Protein AF-A0A0D2YF41-F1 (afdb_monomer_lite)

Secondary structure (DSSP, 8-state):
------SHHHHHHHHHHHHHHHHHHHHHHHHHHTT-S---S-GGGSHHHHHHHHHTB----SS-SS-PBPPHHHHHHHHHHHHHHHHHHHHHHHHHHHHTTS-SSHHHHHHHHIIIIISTTS-SHHHHHHHHHHHHHHHHHHS--TTSEEE-TTS-EEEETTEEEEHHHHHHHHHHHHHHHHHHHHHHTT--TTS-GGGTSPP--GGG----TT---TT--GGG-TT-GGGTTGGGHHHHHHHH-HHHHHHHEEETTTTEE-HHHHHHHHHHHHH-

pLDDT: mean 84.02, std 11.32, range [38.03, 95.38]

Structure (mmCIF, N/CA/C/O backbone):
data_AF-A0A0D2YF41-F1
#
_entry.id   AF-A0A0D2YF41-F1
#
loop_
_atom_site.group_PDB
_atom_site.id
_atom_site.type_symbol
_atom_site.label_atom_id
_atom_site.label_alt_id
_atom_site.label_comp_id
_atom_site.label_asym_id
_atom_site.label_entity_id
_atom_site.label_seq_id
_atom_site.pdbx_PDB_ins_code
_atom_site.Cartn_x
_atom_site.Cartn_y
_atom_site.Cartn_z
_atom_site.occupancy
_atom_site.B_iso_or_equiv
_atom_site.auth_seq_id
_atom_site.auth_comp_id
_atom_site.auth_asym_id
_atom_site.auth_atom_id
_atom_site.pdbx_PDB_model_num
ATOM 1 N N . ILE A 1 1 ? 60.228 -5.961 -57.453 1.00 38.03 1 ILE A N 1
ATOM 2 C CA . ILE A 1 1 ? 60.089 -4.925 -56.410 1.00 38.03 1 ILE A CA 1
ATOM 3 C C . ILE A 1 1 ? 58.615 -4.578 -56.348 1.00 38.03 1 ILE A C 1
ATOM 5 O O . ILE A 1 1 ? 58.052 -4.227 -57.373 1.00 38.03 1 ILE A O 1
ATOM 9 N N . GLU A 1 2 ? 58.056 -4.855 -55.173 1.00 39.34 2 GLU A N 1
ATOM 10 C CA . GLU A 1 2 ? 56.775 -4.423 -54.601 1.00 39.34 2 GLU A CA 1
ATOM 11 C C . GLU A 1 2 ? 55.482 -4.691 -55.380 1.00 39.34 2 GLU A C 1
ATOM 13 O O . GLU A 1 2 ? 55.051 -3.954 -56.262 1.00 39.34 2 GLU A O 1
ATOM 18 N N . MET A 1 3 ? 54.842 -5.783 -54.951 1.00 41.91 3 MET A N 1
ATOM 19 C CA . MET A 1 3 ? 53.433 -6.059 -55.160 1.00 41.91 3 MET A CA 1
ATOM 20 C C . MET A 1 3 ? 52.578 -5.177 -54.250 1.00 41.91 3 MET A C 1
ATOM 22 O O . MET A 1 3 ? 52.826 -5.055 -53.054 1.00 41.91 3 MET A O 1
ATOM 26 N N . SER A 1 4 ? 51.535 -4.632 -54.863 1.00 50.94 4 SER A N 1
ATOM 27 C CA . SER A 1 4 ? 50.342 -4.071 -54.244 1.00 50.94 4 SER A CA 1
ATOM 28 C C . SER A 1 4 ? 49.736 -5.029 -53.207 1.00 50.94 4 SER A C 1
ATOM 30 O O . SER A 1 4 ? 49.208 -6.082 -53.562 1.00 50.94 4 SER A O 1
ATOM 32 N N . SER A 1 5 ? 49.797 -4.663 -51.926 1.00 49.94 5 SER A N 1
ATOM 33 C CA . SER A 1 5 ? 49.087 -5.352 -50.839 1.00 49.94 5 SER A CA 1
ATOM 34 C C . SER A 1 5 ? 48.697 -4.366 -49.732 1.00 49.94 5 SER A C 1
ATOM 36 O O . SER A 1 5 ? 49.199 -4.443 -48.614 1.00 49.94 5 SER A O 1
ATOM 38 N N . GLY A 1 6 ? 47.837 -3.395 -50.062 1.00 48.34 6 GLY A N 1
ATOM 39 C CA . GLY A 1 6 ? 47.388 -2.367 -49.110 1.00 48.34 6 GLY A CA 1
ATOM 40 C C . GLY A 1 6 ? 45.885 -2.062 -49.081 1.00 48.34 6 GLY A C 1
ATOM 41 O O . GLY A 1 6 ? 45.457 -1.332 -48.199 1.00 48.34 6 GLY A O 1
ATOM 42 N N . SER A 1 7 ? 45.066 -2.603 -49.994 1.00 49.88 7 SER A N 1
ATOM 43 C CA . SER A 1 7 ? 43.640 -2.214 -50.099 1.00 49.88 7 SER A CA 1
ATOM 44 C C . SER A 1 7 ? 42.627 -3.167 -49.449 1.00 49.88 7 SER A C 1
ATOM 46 O O . SER A 1 7 ? 41.470 -2.787 -49.334 1.00 49.88 7 SER A O 1
ATOM 48 N N . GLY A 1 8 ? 43.015 -4.375 -49.022 1.00 53.44 8 GLY A N 1
ATOM 49 C CA . GLY A 1 8 ? 42.063 -5.384 -48.516 1.00 53.44 8 GLY A CA 1
ATOM 50 C C . GLY A 1 8 ? 41.705 -5.274 -47.026 1.00 53.44 8 GLY A C 1
ATOM 51 O O . GLY A 1 8 ? 40.576 -5.550 -46.647 1.00 53.44 8 GLY A O 1
ATOM 52 N N . ASP A 1 9 ? 42.637 -4.825 -46.181 1.00 55.59 9 ASP A N 1
ATOM 53 C CA . ASP A 1 9 ? 42.499 -4.910 -44.712 1.00 55.59 9 ASP A CA 1
ATOM 54 C C . ASP A 1 9 ? 41.588 -3.813 -44.111 1.00 55.59 9 ASP A C 1
ATOM 56 O O . ASP A 1 9 ? 40.985 -3.986 -43.052 1.00 55.59 9 ASP A O 1
ATOM 60 N N . GLY A 1 10 ? 41.438 -2.679 -44.808 1.00 58.47 10 GLY A N 1
ATOM 61 C CA . GLY A 1 10 ? 40.511 -1.607 -44.417 1.00 58.47 10 GLY A CA 1
ATOM 62 C C . GLY A 1 10 ? 39.049 -1.925 -44.745 1.00 58.47 10 GLY A C 1
ATOM 63 O O . GLY A 1 10 ? 38.160 -1.632 -43.954 1.00 58.47 10 GLY A O 1
ATOM 64 N N . GLN A 1 11 ? 38.805 -2.596 -45.874 1.00 60.72 11 GLN A N 1
ATOM 65 C CA . GLN A 1 11 ? 37.455 -2.883 -46.364 1.00 60.72 11 GLN A CA 1
ATOM 66 C C . GLN A 1 11 ? 36.759 -3.987 -45.551 1.00 60.72 11 GLN A C 1
ATOM 68 O O . GLN A 1 11 ? 35.559 -3.894 -45.290 1.00 60.72 11 GLN A O 1
ATOM 73 N N . ASP A 1 12 ? 37.515 -4.988 -45.083 1.00 62.56 12 ASP A N 1
ATOM 74 C CA . ASP A 1 12 ? 36.997 -6.004 -44.160 1.00 62.56 12 ASP A CA 1
ATOM 75 C C . ASP A 1 12 ? 36.678 -5.401 -42.785 1.00 62.56 12 ASP A C 1
ATOM 77 O O . ASP A 1 12 ? 35.613 -5.672 -42.227 1.00 62.56 12 ASP A O 1
ATOM 81 N N . ARG A 1 13 ? 37.540 -4.524 -42.248 1.00 68.38 13 ARG A N 1
ATOM 82 C CA . ARG A 1 13 ? 37.285 -3.839 -40.967 1.00 68.38 13 ARG A CA 1
ATOM 83 C C . ARG A 1 13 ? 36.031 -2.969 -41.002 1.00 68.38 13 ARG A C 1
ATOM 85 O O . ARG A 1 13 ? 35.232 -3.053 -40.070 1.00 68.38 13 ARG A O 1
ATOM 92 N N . ASP A 1 14 ? 35.830 -2.197 -42.066 1.00 74.81 14 ASP A N 1
ATOM 93 C CA . ASP A 1 14 ? 34.636 -1.359 -42.225 1.00 74.81 14 ASP A CA 1
ATOM 94 C C . ASP A 1 14 ? 33.357 -2.210 -42.343 1.00 74.81 14 ASP A C 1
ATOM 96 O O . ASP A 1 14 ? 32.329 -1.882 -41.748 1.00 74.81 14 ASP A O 1
ATOM 100 N N . CYS A 1 15 ? 33.433 -3.367 -43.014 1.00 81.06 15 CYS A N 1
ATOM 101 C CA . CYS A 1 15 ? 32.338 -4.339 -43.087 1.00 81.06 15 CYS A CA 1
ATOM 102 C C . CYS A 1 15 ? 31.974 -4.920 -41.707 1.00 81.06 15 CYS A C 1
ATOM 104 O O . CYS A 1 15 ? 30.794 -5.000 -41.354 1.00 81.06 15 CYS A O 1
ATOM 106 N N . PHE A 1 16 ? 32.972 -5.284 -40.891 1.00 80.31 16 PHE A N 1
ATOM 107 C CA . PHE A 1 16 ? 32.745 -5.784 -39.530 1.00 80.31 16 PHE A CA 1
ATOM 108 C C . PHE A 1 16 ? 32.120 -4.731 -38.607 1.00 80.31 16 PHE A C 1
ATOM 110 O O . PHE A 1 16 ? 31.261 -5.071 -37.789 1.00 80.31 16 PHE A O 1
ATOM 117 N N . VAL A 1 17 ? 32.529 -3.465 -38.729 1.00 86.00 17 VAL A N 1
ATOM 118 C CA . VAL A 1 17 ? 31.962 -2.355 -37.947 1.00 86.00 17 VAL A CA 1
ATOM 119 C C . VAL A 1 17 ? 30.499 -2.117 -38.325 1.00 86.00 17 VAL A C 1
ATOM 121 O O . VAL A 1 17 ? 29.647 -2.033 -37.440 1.00 86.00 17 VAL A O 1
ATOM 124 N N . GLU A 1 18 ? 30.189 -2.099 -39.620 1.00 87.06 18 GLU A N 1
ATOM 125 C CA . GLU A 1 18 ? 28.825 -1.927 -40.131 1.00 87.06 18 GLU A CA 1
ATOM 126 C C . GLU A 1 18 ? 27.900 -3.086 -39.724 1.00 87.06 18 GLU A C 1
ATOM 128 O O . GLU A 1 18 ? 26.757 -2.878 -39.310 1.00 87.06 18 GLU A O 1
ATOM 133 N N . LEU A 1 19 ? 28.395 -4.326 -39.798 1.00 90.19 19 LEU A N 1
ATOM 134 C CA . LEU A 1 19 ? 27.641 -5.504 -39.370 1.00 90.19 19 LEU A CA 1
ATOM 135 C C . LEU A 1 19 ? 27.343 -5.462 -37.867 1.00 90.19 19 LEU A C 1
ATOM 137 O O . LEU A 1 19 ? 26.243 -5.821 -37.444 1.00 90.19 19 LEU A O 1
ATOM 141 N N . ARG A 1 20 ? 28.309 -5.007 -37.062 1.00 90.50 20 ARG A N 1
ATOM 142 C CA . ARG A 1 20 ? 28.140 -4.867 -35.616 1.00 90.50 20 ARG A CA 1
ATOM 143 C C . ARG A 1 20 ? 27.133 -3.779 -35.265 1.00 90.50 20 ARG A C 1
ATOM 145 O O . ARG A 1 20 ? 26.251 -4.055 -34.462 1.00 90.50 20 ARG A O 1
ATOM 152 N N . LYS A 1 21 ? 27.194 -2.616 -35.924 1.00 90.38 21 LYS A N 1
ATOM 153 C CA . LYS A 1 21 ? 26.191 -1.555 -35.746 1.00 90.38 21 LYS A CA 1
ATOM 154 C C . LYS A 1 21 ? 24.784 -2.080 -36.047 1.00 90.38 21 LYS A C 1
ATOM 156 O O . LYS A 1 21 ? 23.898 -1.977 -35.210 1.00 90.38 21 LYS A O 1
ATOM 161 N N . LYS A 1 22 ? 24.602 -2.769 -37.180 1.00 91.25 22 LYS A N 1
ATOM 162 C CA . LYS A 1 22 ? 23.311 -3.385 -37.537 1.00 91.25 22 LYS A CA 1
ATOM 163 C C . LYS A 1 22 ? 22.827 -4.408 -36.515 1.00 91.25 22 LYS A C 1
ATOM 165 O O . LYS A 1 22 ? 21.623 -4.516 -36.285 1.00 91.25 22 LYS A O 1
ATOM 170 N N . LEU A 1 23 ? 23.736 -5.195 -35.942 1.00 93.25 23 LEU A N 1
ATOM 171 C CA . LEU A 1 23 ? 23.386 -6.151 -34.897 1.00 93.25 23 LEU A CA 1
ATOM 172 C C . LEU A 1 23 ? 22.932 -5.431 -33.624 1.00 93.25 23 LEU A C 1
ATOM 174 O O . LEU A 1 23 ? 21.909 -5.816 -33.060 1.00 93.25 23 LEU A O 1
ATOM 178 N N . ASP A 1 24 ? 23.657 -4.396 -33.205 1.00 92.88 24 ASP A N 1
ATOM 179 C CA . ASP A 1 24 ? 23.342 -3.600 -32.017 1.00 92.88 24 ASP A CA 1
ATOM 180 C C . ASP A 1 24 ? 21.986 -2.885 -32.185 1.00 92.88 24 ASP A C 1
ATOM 182 O O . ASP A 1 24 ? 21.122 -3.005 -31.314 1.00 92.88 24 ASP A O 1
ATOM 186 N N . ASP A 1 25 ? 21.723 -2.292 -33.355 1.00 93.38 25 ASP A N 1
ATOM 187 C CA . ASP A 1 25 ? 20.442 -1.660 -33.707 1.00 93.38 25 ASP A CA 1
ATOM 188 C C . ASP A 1 25 ? 19.267 -2.648 -33.602 1.00 93.38 25 ASP A C 1
ATOM 190 O O . ASP A 1 25 ? 18.217 -2.362 -33.016 1.00 93.38 25 ASP A O 1
ATOM 194 N N . ARG A 1 26 ? 19.436 -3.862 -34.147 1.00 93.25 26 ARG A N 1
ATOM 195 C CA . ARG A 1 26 ? 18.408 -4.915 -34.081 1.00 93.25 26 ARG A CA 1
ATOM 196 C C . ARG A 1 26 ? 18.223 -5.443 -32.661 1.00 93.25 26 ARG A C 1
ATOM 198 O O . ARG A 1 26 ? 17.086 -5.713 -32.269 1.00 93.25 26 ARG A O 1
ATOM 205 N N . CYS A 1 27 ? 19.302 -5.562 -31.890 1.00 94.62 27 CYS A N 1
ATOM 206 C CA . CYS A 1 27 ? 19.238 -5.925 -30.478 1.00 94.62 27 CYS A CA 1
ATOM 207 C C . CYS A 1 27 ? 18.475 -4.871 -29.669 1.00 94.62 27 CYS A C 1
ATOM 209 O O . CYS A 1 27 ? 17.630 -5.238 -28.854 1.00 94.62 27 CYS A O 1
ATOM 211 N N . LEU A 1 28 ? 18.712 -3.582 -29.917 1.00 94.19 28 LEU A N 1
ATOM 212 C CA . LEU A 1 28 ? 18.013 -2.493 -29.239 1.00 94.19 28 LEU A CA 1
ATOM 213 C C . LEU A 1 28 ? 16.506 -2.533 -29.518 1.00 94.19 28 LEU A C 1
ATOM 215 O O . LEU A 1 28 ? 15.703 -2.488 -28.584 1.00 94.19 28 LEU A O 1
ATOM 219 N N . VAL A 1 29 ? 16.115 -2.695 -30.786 1.00 93.75 29 VAL A N 1
ATOM 220 C CA . VAL A 1 29 ? 14.701 -2.834 -31.175 1.00 93.75 29 VAL A CA 1
ATOM 221 C C . VAL A 1 29 ? 14.053 -4.034 -30.482 1.00 93.75 29 VAL A C 1
ATOM 223 O O . VAL A 1 29 ? 12.955 -3.908 -29.936 1.00 93.75 29 VAL A O 1
ATOM 226 N N . LEU A 1 30 ? 14.740 -5.180 -30.441 1.00 93.88 30 LEU A N 1
ATOM 227 C CA . LEU A 1 30 ? 14.259 -6.362 -29.727 1.00 93.88 30 LEU A CA 1
ATOM 228 C C . LEU A 1 30 ? 14.076 -6.072 -28.231 1.00 93.88 30 LEU A C 1
ATOM 230 O O . LEU A 1 30 ? 13.009 -6.339 -27.684 1.00 93.88 30 LEU A O 1
ATOM 234 N N . MET A 1 31 ? 15.079 -5.490 -27.574 1.00 93.31 31 MET A N 1
ATOM 235 C CA . MET A 1 31 ? 15.035 -5.191 -26.141 1.00 93.31 31 MET A CA 1
ATOM 236 C C . MET A 1 31 ? 13.911 -4.220 -25.770 1.00 93.31 31 MET A C 1
ATOM 238 O O . MET A 1 31 ? 13.308 -4.383 -24.712 1.00 93.31 31 MET A O 1
ATOM 242 N N . VAL A 1 32 ? 13.599 -3.246 -26.632 1.00 94.00 32 VAL A N 1
ATOM 243 C CA . VAL A 1 32 ? 12.474 -2.315 -26.435 1.00 94.00 32 VAL A CA 1
ATOM 244 C C . VAL A 1 32 ? 11.122 -2.976 -26.713 1.00 94.00 32 VAL A C 1
ATOM 246 O O . VAL A 1 32 ? 10.147 -2.652 -26.041 1.00 94.00 32 VAL A O 1
ATOM 249 N N . SER A 1 33 ? 11.056 -3.955 -27.620 1.00 93.50 33 SER A N 1
ATOM 250 C CA . SER A 1 33 ? 9.819 -4.708 -27.879 1.00 93.50 33 SER A CA 1
ATOM 251 C C . SER A 1 33 ? 9.389 -5.603 -26.708 1.00 93.50 33 SER A C 1
ATOM 253 O O . SER A 1 33 ? 8.202 -5.855 -26.533 1.00 93.50 33 SER A O 1
ATOM 255 N N . LEU A 1 34 ? 10.332 -6.048 -25.866 1.00 92.12 34 LEU A N 1
ATOM 256 C CA . LEU A 1 34 ? 10.051 -6.908 -24.709 1.00 92.12 34 LEU A CA 1
ATOM 257 C C . LEU A 1 34 ? 9.135 -6.260 -23.649 1.00 92.12 34 LEU A C 1
ATOM 259 O O . LEU A 1 34 ? 8.291 -6.968 -23.101 1.00 92.12 34 LEU A O 1
ATOM 263 N N . PRO A 1 35 ? 9.302 -4.974 -23.279 1.00 92.25 35 PRO A N 1
ATOM 264 C CA . PRO A 1 35 ? 8.361 -4.257 -22.420 1.00 92.25 35 PRO A CA 1
ATOM 265 C C . PRO A 1 35 ? 7.209 -3.566 -23.170 1.00 92.25 35 PRO A C 1
ATOM 267 O O . PRO A 1 35 ? 6.306 -3.049 -22.508 1.00 92.25 35 PRO A O 1
ATOM 270 N N . ASP A 1 36 ? 7.233 -3.507 -24.501 1.00 93.31 36 ASP A N 1
ATOM 271 C CA . ASP A 1 36 ? 6.251 -2.777 -25.313 1.00 93.31 36 ASP A CA 1
ATOM 272 C C . ASP A 1 36 ? 5.053 -3.648 -25.707 1.00 93.31 36 ASP A C 1
ATOM 274 O O . ASP A 1 36 ? 4.755 -3.908 -26.873 1.00 93.31 36 ASP A O 1
ATOM 278 N N . HIS A 1 37 ? 4.336 -4.117 -24.692 1.00 92.12 37 HIS A N 1
ATOM 279 C CA . HIS A 1 37 ? 3.069 -4.812 -24.865 1.00 92.12 37 HIS A CA 1
ATOM 280 C C . HIS A 1 37 ? 2.150 -4.561 -23.681 1.00 92.12 37 HIS A C 1
ATOM 282 O O . HIS A 1 37 ? 2.562 -4.156 -22.592 1.00 92.12 37 HIS A O 1
ATOM 288 N N . LYS A 1 38 ? 0.861 -4.800 -23.900 1.00 92.12 38 LYS A N 1
ATOM 289 C CA . LYS A 1 38 ? -0.156 -4.679 -22.860 1.00 92.12 38 LYS A CA 1
ATOM 290 C C . LYS A 1 38 ? -0.336 -6.018 -22.154 1.00 92.12 38 LYS A C 1
ATOM 292 O O . LYS A 1 38 ? -0.430 -7.059 -22.796 1.00 92.12 38 LYS A O 1
ATOM 297 N N . LEU A 1 39 ? -0.429 -5.972 -20.832 1.00 89.81 39 LEU A N 1
ATOM 298 C CA . LEU A 1 39 ? -0.757 -7.123 -20.001 1.00 89.81 39 LEU A CA 1
ATOM 299 C C . LEU A 1 39 ? -2.284 -7.274 -19.953 1.00 89.81 39 LEU A C 1
ATOM 301 O O . LEU A 1 39 ? -2.965 -6.540 -19.230 1.00 89.81 39 LEU A O 1
ATOM 305 N N . TYR A 1 40 ? -2.820 -8.197 -20.750 1.00 83.88 40 TYR A N 1
ATOM 306 C CA . TYR A 1 40 ? -4.222 -8.613 -20.708 1.00 83.88 40 TYR A CA 1
ATOM 307 C C . TYR A 1 40 ? -4.290 -10.071 -20.246 1.00 83.88 40 TYR A C 1
ATOM 309 O O . TYR A 1 40 ? -3.589 -10.907 -20.801 1.00 83.88 40 TYR A O 1
ATOM 317 N N . GLY A 1 41 ? -5.134 -10.383 -19.260 1.00 84.88 41 GLY A N 1
ATOM 318 C CA . GLY A 1 41 ? -5.230 -11.741 -18.713 1.00 84.88 41 GLY A CA 1
ATOM 319 C C . GLY A 1 41 ? -4.167 -12.020 -17.650 1.00 84.88 41 GLY A C 1
ATOM 320 O O . GLY A 1 41 ? -4.045 -11.240 -16.701 1.00 84.88 41 GLY A O 1
ATOM 321 N N . ASP A 1 42 ? -3.439 -13.131 -17.788 1.00 86.50 42 ASP A N 1
ATOM 322 C CA . ASP A 1 42 ? -2.370 -13.490 -16.857 1.00 86.50 42 ASP A CA 1
ATOM 323 C C . ASP A 1 42 ? -1.143 -12.596 -17.086 1.00 86.50 42 ASP A C 1
ATOM 325 O O . ASP A 1 42 ? -0.583 -12.499 -18.177 1.00 86.50 42 ASP A O 1
ATOM 329 N N . VAL A 1 43 ? -0.707 -11.913 -16.030 1.00 87.88 43 VAL A N 1
ATOM 330 C CA . VAL A 1 43 ? 0.468 -11.039 -16.083 1.00 87.88 43 VAL A CA 1
ATOM 331 C C . VAL A 1 43 ? 1.760 -11.825 -16.316 1.00 87.88 43 VAL A C 1
ATOM 333 O O . VAL A 1 43 ? 2.718 -11.249 -16.836 1.00 87.88 43 VAL A O 1
ATOM 336 N N . TYR A 1 44 ? 1.796 -13.113 -15.961 1.00 89.12 44 TYR A N 1
ATOM 337 C CA . TYR A 1 44 ? 2.973 -13.972 -16.099 1.00 89.12 44 TYR A CA 1
ATOM 338 C C . TYR A 1 44 ? 3.196 -14.486 -17.528 1.00 89.12 44 TYR A C 1
ATOM 340 O O .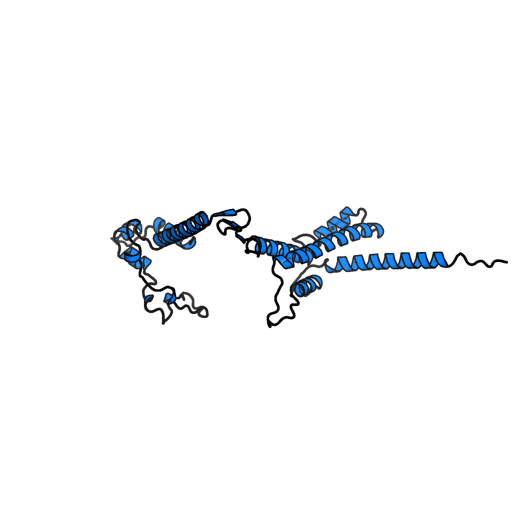 TYR A 1 44 ? 4.307 -14.916 -17.840 1.00 89.12 44 TYR A O 1
ATOM 348 N N . ASP A 1 45 ? 2.232 -14.321 -18.438 1.00 89.31 45 ASP A N 1
ATOM 349 C CA . ASP A 1 45 ? 2.449 -14.562 -19.875 1.00 89.31 45 ASP A CA 1
ATOM 350 C C . ASP A 1 45 ? 3.521 -13.621 -20.457 1.00 89.31 45 ASP A C 1
ATOM 352 O O . ASP A 1 45 ? 4.166 -13.906 -21.467 1.00 89.31 45 ASP A O 1
ATOM 356 N N . SER A 1 46 ? 3.763 -12.487 -19.794 1.00 92.38 46 SER A N 1
ATOM 357 C CA . SER A 1 46 ? 4.859 -11.592 -20.135 1.00 92.38 46 SER A CA 1
ATOM 358 C C . SER A 1 46 ? 6.205 -12.142 -19.679 1.00 92.38 46 SER A C 1
ATOM 360 O O . SER A 1 46 ? 6.455 -12.294 -18.482 1.00 92.38 46 SER A O 1
ATOM 362 N N . ILE A 1 47 ? 7.129 -12.296 -20.629 1.00 92.00 47 ILE A N 1
ATOM 363 C CA . ILE A 1 47 ? 8.519 -12.702 -20.370 1.00 92.00 47 ILE A CA 1
ATOM 364 C C . ILE A 1 47 ? 9.182 -11.779 -19.339 1.00 92.00 47 ILE A C 1
ATOM 366 O O . ILE A 1 47 ? 9.878 -12.255 -18.446 1.00 92.00 47 ILE A O 1
ATOM 370 N N . VAL A 1 48 ? 8.935 -10.466 -19.412 1.00 92.44 48 VAL A N 1
ATOM 371 C CA . VAL A 1 48 ? 9.518 -9.486 -18.480 1.00 92.44 48 VAL A CA 1
ATOM 372 C C . VAL A 1 48 ? 8.989 -9.691 -17.060 1.00 92.44 48 VAL A C 1
ATOM 374 O O . VAL A 1 48 ? 9.762 -9.662 -16.103 1.00 92.44 48 VAL A O 1
ATOM 377 N N . VAL A 1 49 ? 7.683 -9.923 -16.909 1.00 92.69 49 VAL A N 1
ATOM 378 C CA . VAL A 1 49 ? 7.061 -10.141 -15.592 1.00 92.69 49 VAL A CA 1
ATOM 379 C C . VAL A 1 49 ? 7.472 -11.496 -15.023 1.00 92.69 49 VAL A C 1
ATOM 381 O O . VAL A 1 49 ? 7.848 -11.570 -13.857 1.00 92.69 49 VAL A O 1
ATOM 384 N N . SER A 1 50 ? 7.492 -12.545 -15.845 1.00 92.12 50 SER A N 1
ATOM 385 C CA . SER A 1 50 ? 7.990 -13.868 -15.461 1.00 92.12 50 SER A CA 1
ATOM 386 C C . SER A 1 50 ? 9.459 -13.835 -15.040 1.00 92.12 50 SER A C 1
ATOM 388 O O . SER A 1 50 ? 9.819 -14.379 -13.996 1.00 92.12 50 SER A O 1
ATOM 390 N N . PHE A 1 51 ? 10.310 -13.122 -15.780 1.00 92.19 51 PHE A N 1
ATOM 391 C CA . PHE A 1 51 ? 11.705 -12.910 -15.401 1.00 92.19 51 PHE A CA 1
ATOM 392 C C . PHE A 1 51 ? 11.829 -12.191 -14.050 1.00 92.19 51 PHE A C 1
ATOM 394 O O . PHE A 1 51 ? 12.585 -12.627 -13.181 1.00 92.19 51 PHE A O 1
ATOM 401 N N . LEU A 1 52 ? 11.050 -11.124 -13.833 1.00 91.06 52 LEU A N 1
ATOM 402 C CA . LEU A 1 52 ? 10.999 -10.427 -12.545 1.00 91.06 52 LEU A CA 1
ATOM 403 C C . LEU A 1 52 ? 10.523 -11.341 -11.410 1.00 91.06 52 LEU A C 1
ATOM 405 O O . LEU A 1 52 ? 11.082 -11.281 -10.317 1.00 91.06 52 LEU A O 1
ATOM 409 N N . ALA A 1 53 ? 9.528 -12.191 -11.661 1.00 89.69 53 ALA A N 1
ATOM 410 C CA . ALA A 1 53 ? 9.005 -13.134 -10.680 1.00 89.69 53 ALA A CA 1
ATOM 411 C C . ALA A 1 53 ? 10.081 -14.136 -10.241 1.00 89.69 53 ALA A C 1
ATOM 413 O O . ALA A 1 53 ? 10.296 -14.319 -9.043 1.00 89.69 53 ALA A O 1
ATOM 414 N N . VAL A 1 54 ? 10.825 -14.701 -11.196 1.00 89.31 54 VAL A N 1
ATOM 415 C CA . VAL A 1 54 ? 11.952 -15.603 -10.912 1.00 89.31 54 VAL A CA 1
ATOM 416 C C . VAL A 1 54 ? 13.072 -14.873 -10.170 1.00 89.31 54 VAL A C 1
ATOM 418 O O . VAL A 1 54 ? 13.601 -15.399 -9.195 1.00 89.31 54 VAL A O 1
ATOM 421 N N . MET A 1 55 ? 13.393 -13.631 -10.551 1.00 88.62 55 MET A N 1
ATOM 422 C CA . MET A 1 55 ? 14.362 -12.807 -9.813 1.00 88.62 55 MET A CA 1
ATOM 423 C C . MET A 1 55 ? 13.927 -12.477 -8.377 1.00 88.62 55 MET A C 1
ATOM 425 O O . MET A 1 55 ? 14.762 -12.056 -7.572 1.00 88.62 55 MET A O 1
ATOM 429 N N . GLY A 1 56 ? 12.638 -12.619 -8.062 1.00 84.94 56 GLY A N 1
ATOM 430 C CA . GLY A 1 56 ? 12.082 -12.464 -6.719 1.00 84.94 56 GLY A CA 1
ATOM 431 C C . GLY A 1 56 ? 12.369 -13.649 -5.793 1.00 84.94 56 GLY A C 1
ATOM 432 O O . GLY A 1 56 ? 12.223 -13.512 -4.578 1.00 84.94 56 GLY A O 1
ATOM 433 N N . ILE A 1 57 ? 12.820 -14.783 -6.332 1.00 85.12 57 ILE A N 1
ATOM 434 C CA . ILE A 1 57 ? 13.156 -15.984 -5.565 1.00 85.12 57 ILE A CA 1
ATOM 435 C C . ILE A 1 57 ? 14.619 -15.894 -5.117 1.00 85.12 57 ILE A C 1
ATOM 437 O O . ILE A 1 57 ? 15.525 -15.741 -5.940 1.00 85.12 57 ILE A O 1
ATOM 441 N N . ARG A 1 58 ? 14.879 -16.000 -3.807 1.00 77.06 58 ARG A N 1
ATOM 442 C CA . ARG A 1 58 ? 16.248 -16.095 -3.286 1.00 77.06 58 ARG A CA 1
ATOM 443 C C . ARG A 1 58 ? 16.765 -17.512 -3.469 1.00 77.06 58 ARG A C 1
ATOM 445 O O . ARG A 1 58 ? 16.134 -18.481 -3.050 1.00 77.06 58 ARG A O 1
ATOM 452 N N . GLN A 1 59 ? 17.959 -17.621 -4.030 1.00 66.19 59 GLN A N 1
ATOM 453 C CA . GLN A 1 59 ? 18.666 -18.885 -4.175 1.00 66.19 59 GLN A CA 1
ATOM 454 C C . GLN A 1 59 ? 19.532 -19.139 -2.930 1.00 66.19 59 GLN A C 1
ATOM 456 O O . GLN A 1 59 ? 20.754 -19.090 -3.001 1.00 66.19 59 GLN A O 1
ATOM 461 N N . ASP A 1 60 ? 18.906 -19.354 -1.768 1.00 60.00 60 ASP A N 1
ATOM 462 C CA . ASP A 1 60 ? 19.633 -19.792 -0.568 1.00 60.00 60 ASP A CA 1
ATOM 463 C C . ASP A 1 60 ? 19.667 -21.327 -0.524 1.00 60.00 60 ASP A C 1
ATOM 465 O O . ASP A 1 60 ? 18.653 -21.988 -0.310 1.00 60.00 60 ASP A O 1
ATOM 469 N N . ALA A 1 61 ? 20.856 -21.898 -0.731 1.00 52.50 61 ALA A N 1
ATOM 470 C CA . ALA A 1 61 ? 21.104 -23.342 -0.774 1.00 52.50 61 ALA A CA 1
ATOM 471 C C . ALA A 1 61 ? 21.280 -23.993 0.617 1.00 52.50 61 ALA A C 1
ATOM 473 O O . ALA A 1 61 ? 21.803 -25.101 0.720 1.00 52.50 61 ALA A O 1
ATOM 474 N N . ALA A 1 62 ? 20.871 -23.330 1.702 1.00 53.75 62 ALA A N 1
ATOM 475 C CA . ALA A 1 62 ? 21.163 -23.777 3.062 1.00 53.75 62 ALA A CA 1
ATOM 476 C C . ALA A 1 62 ? 19.887 -24.060 3.881 1.00 53.75 62 ALA A C 1
ATOM 478 O O . ALA A 1 62 ? 19.287 -23.177 4.489 1.00 53.75 62 ALA A O 1
ATOM 479 N N . TYR A 1 63 ? 19.526 -25.346 3.921 1.00 47.56 63 TYR A N 1
ATOM 480 C CA . TYR A 1 63 ? 18.881 -26.048 5.045 1.00 47.56 63 TYR A CA 1
ATOM 481 C C . TYR A 1 63 ? 17.482 -25.640 5.529 1.00 47.56 63 TYR A C 1
ATOM 483 O O . TYR A 1 63 ? 17.081 -26.056 6.614 1.00 47.56 63 TYR A O 1
ATOM 491 N N . THR A 1 64 ? 16.672 -24.937 4.739 1.00 49.41 64 THR A N 1
ATOM 492 C CA . THR A 1 64 ? 15.227 -24.858 5.021 1.00 49.41 64 THR A CA 1
ATOM 493 C C . THR A 1 64 ? 14.435 -25.030 3.732 1.00 49.41 64 THR A C 1
ATOM 495 O O . THR A 1 64 ? 14.654 -24.307 2.770 1.00 49.41 64 THR A O 1
ATOM 498 N N . ASN A 1 65 ? 13.510 -25.994 3.699 1.00 49.75 65 ASN A N 1
ATOM 499 C CA . ASN A 1 65 ? 12.675 -26.344 2.536 1.00 49.75 65 ASN A CA 1
ATOM 500 C C . ASN A 1 65 ? 11.670 -25.242 2.120 1.00 49.75 65 ASN A C 1
ATOM 502 O O . ASN A 1 65 ? 10.711 -25.517 1.406 1.00 49.75 65 ASN A O 1
ATOM 506 N N . ALA A 1 66 ? 11.861 -24.004 2.574 1.00 53.94 66 ALA A N 1
ATOM 507 C CA . ALA A 1 66 ? 11.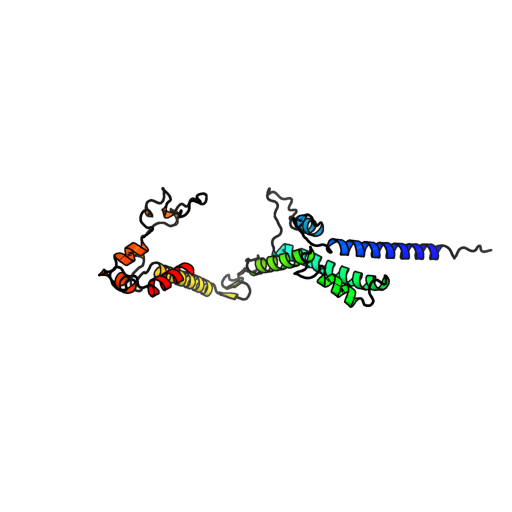056 -22.856 2.202 1.00 53.94 66 ALA A CA 1
ATOM 508 C C . ALA A 1 66 ? 11.876 -21.978 1.252 1.00 53.94 66 ALA A C 1
ATOM 510 O O . ALA A 1 66 ? 12.875 -21.382 1.657 1.00 53.94 66 ALA A O 1
ATOM 511 N N . GLN A 1 67 ? 11.453 -21.887 -0.012 1.00 57.06 67 GLN A N 1
ATOM 512 C CA . GLN A 1 67 ? 11.952 -20.864 -0.930 1.00 57.06 67 GLN A CA 1
ATOM 513 C C . GLN A 1 67 ? 11.737 -19.494 -0.276 1.00 57.06 67 GLN A C 1
ATOM 515 O O . GLN A 1 67 ? 10.599 -19.068 -0.078 1.00 57.06 67 GLN A O 1
ATOM 520 N N . LYS A 1 68 ? 12.819 -18.809 0.104 1.00 68.62 68 LYS A N 1
ATOM 521 C CA . LYS A 1 68 ? 12.715 -17.449 0.638 1.00 68.62 68 LYS A CA 1
ATOM 522 C C . LYS A 1 68 ? 12.530 -16.494 -0.536 1.00 68.62 68 LYS A C 1
ATOM 524 O O . LYS A 1 68 ? 13.367 -16.435 -1.430 1.00 68.62 68 LYS A O 1
ATOM 529 N N . LEU A 1 69 ? 11.434 -15.749 -0.554 1.00 80.44 69 LEU A N 1
ATOM 530 C CA . LEU A 1 69 ? 11.274 -14.623 -1.473 1.00 80.44 69 LEU A CA 1
ATOM 531 C C . LEU A 1 69 ? 12.101 -13.437 -0.958 1.00 80.44 69 LEU A C 1
ATOM 533 O O . LEU A 1 69 ? 12.322 -13.314 0.248 1.00 80.44 69 LEU A O 1
ATOM 537 N N . PHE A 1 70 ? 12.585 -12.579 -1.857 1.00 80.25 70 PHE A N 1
ATOM 538 C CA . PHE A 1 70 ? 13.226 -11.326 -1.452 1.00 80.25 70 PHE A CA 1
ATOM 539 C C . PHE A 1 70 ? 12.234 -10.446 -0.688 1.00 80.25 70 PHE A C 1
ATOM 541 O O . PHE A 1 70 ? 11.079 -10.293 -1.095 1.00 80.25 70 PHE A O 1
ATOM 548 N N . GLU A 1 71 ? 12.699 -9.811 0.389 1.00 80.56 71 GLU A N 1
ATOM 549 C CA . GLU A 1 71 ? 11.901 -8.794 1.068 1.00 80.56 71 GLU A CA 1
ATOM 550 C C . GLU A 1 71 ? 11.684 -7.581 0.154 1.00 80.56 71 GLU A C 1
ATOM 552 O O . GLU A 1 71 ? 12.491 -7.280 -0.733 1.00 80.56 71 GLU A O 1
ATOM 557 N N . ALA A 1 72 ? 10.617 -6.816 0.404 1.00 82.06 72 ALA A N 1
ATOM 558 C CA . ALA A 1 72 ? 10.307 -5.618 -0.378 1.00 82.06 72 ALA A CA 1
ATOM 559 C C . ALA A 1 72 ? 11.493 -4.633 -0.446 1.00 82.06 72 ALA A C 1
ATOM 561 O O . ALA A 1 72 ? 11.754 -4.033 -1.494 1.00 82.06 72 ALA A O 1
ATOM 562 N N . ALA A 1 73 ? 12.252 -4.499 0.647 1.00 78.50 73 ALA A N 1
ATOM 563 C CA . ALA A 1 73 ? 13.432 -3.642 0.715 1.00 78.50 73 ALA A CA 1
ATOM 564 C C . ALA A 1 73 ? 14.590 -4.121 -0.184 1.00 78.50 73 ALA A C 1
ATOM 566 O O . ALA A 1 73 ? 15.321 -3.285 -0.716 1.00 78.50 73 ALA A O 1
ATOM 567 N N . GLU A 1 74 ? 14.732 -5.432 -0.387 1.00 83.06 74 GLU A N 1
ATOM 568 C CA . GLU A 1 74 ? 15.794 -6.048 -1.196 1.00 83.06 74 GLU A CA 1
ATOM 569 C C . GLU A 1 74 ? 15.406 -6.152 -2.681 1.00 83.06 74 GLU A C 1
ATOM 571 O O . GLU A 1 74 ? 16.261 -6.080 -3.567 1.00 83.06 74 GLU A O 1
ATOM 576 N N . PHE A 1 75 ? 14.108 -6.290 -2.974 1.00 88.12 75 PHE A N 1
ATOM 577 C CA . PHE A 1 75 ? 13.606 -6.444 -4.341 1.00 88.12 75 PHE A CA 1
ATOM 578 C C . PHE A 1 75 ? 13.357 -5.106 -5.060 1.00 88.12 75 PHE A C 1
ATOM 580 O O . PHE A 1 75 ? 13.544 -4.994 -6.275 1.00 88.12 75 PHE A O 1
ATOM 587 N N . THR A 1 76 ? 12.994 -4.046 -4.329 1.00 90.06 76 THR A N 1
ATOM 588 C CA . THR A 1 76 ? 12.748 -2.711 -4.915 1.00 90.06 76 THR A CA 1
ATOM 589 C C . THR A 1 76 ? 13.942 -2.107 -5.679 1.00 90.06 76 THR A C 1
ATOM 591 O O . THR A 1 76 ? 13.704 -1.477 -6.720 1.00 90.06 76 THR A O 1
ATOM 594 N N . PRO A 1 77 ? 15.216 -2.306 -5.274 1.00 89.62 77 PRO A N 1
ATOM 595 C CA . PRO A 1 77 ? 16.371 -1.934 -6.091 1.00 89.62 77 PRO A CA 1
ATOM 596 C C . PRO A 1 77 ? 16.416 -2.647 -7.449 1.00 89.62 77 PRO A C 1
ATOM 598 O O . PRO A 1 77 ? 16.684 -1.997 -8.457 1.00 89.62 77 PRO A O 1
ATOM 601 N N . LYS A 1 78 ? 16.082 -3.945 -7.510 1.00 90.00 78 LYS A N 1
ATOM 602 C CA . LYS A 1 78 ? 16.064 -4.722 -8.767 1.00 90.00 78 LYS A CA 1
ATOM 603 C C . LYS A 1 78 ? 15.010 -4.184 -9.739 1.00 90.00 78 LYS A C 1
ATOM 605 O O . LYS A 1 78 ? 15.310 -3.953 -10.908 1.00 90.00 78 LYS A O 1
ATOM 610 N N . LEU A 1 79 ? 13.808 -3.882 -9.238 1.00 92.44 79 LEU A N 1
ATOM 611 C CA . LEU A 1 79 ? 12.757 -3.217 -10.024 1.00 92.44 79 LEU A CA 1
ATOM 612 C C . LEU A 1 79 ? 13.210 -1.842 -10.531 1.00 92.44 79 LEU A C 1
ATOM 614 O O . LEU A 1 79 ? 12.937 -1.465 -11.669 1.00 92.44 79 LEU A O 1
ATOM 618 N N . SER A 1 80 ? 13.919 -1.083 -9.692 1.00 93.12 80 SER A N 1
ATOM 619 C CA . SER A 1 80 ? 14.440 0.236 -10.065 1.00 93.12 80 SER A CA 1
ATOM 620 C C . SER A 1 80 ? 15.487 0.146 -11.171 1.00 93.12 80 SER A C 1
ATOM 622 O O . SER A 1 80 ? 15.440 0.953 -12.098 1.00 93.12 80 SER A O 1
ATOM 624 N N . ALA A 1 81 ? 16.378 -0.846 -11.103 1.00 92.88 81 ALA A N 1
ATOM 625 C CA . ALA A 1 81 ? 17.373 -1.108 -12.135 1.00 92.88 81 ALA A CA 1
ATOM 626 C C . ALA A 1 81 ? 16.712 -1.425 -13.484 1.00 92.88 81 ALA A C 1
ATOM 628 O O . ALA A 1 81 ? 17.056 -0.791 -14.478 1.00 92.88 81 ALA A O 1
ATOM 629 N N . LEU A 1 82 ? 15.706 -2.311 -13.516 1.00 93.00 82 LEU A N 1
ATOM 630 C CA . LEU A 1 82 ? 14.977 -2.628 -14.750 1.00 93.00 82 LEU A CA 1
ATOM 631 C C . LEU A 1 82 ? 14.301 -1.387 -15.351 1.00 93.00 82 LEU A C 1
ATOM 633 O O . LEU A 1 82 ? 14.432 -1.129 -16.542 1.00 93.00 82 LEU A O 1
ATOM 637 N N . ILE A 1 83 ? 13.610 -0.592 -14.528 1.00 93.31 83 ILE A N 1
ATOM 638 C CA . ILE A 1 83 ? 12.929 0.625 -14.997 1.00 93.31 83 ILE A CA 1
ATOM 639 C C . ILE A 1 83 ? 13.942 1.626 -15.566 1.00 93.31 83 ILE A C 1
ATOM 641 O O . ILE A 1 83 ? 13.678 2.243 -16.593 1.00 93.31 83 ILE A O 1
ATOM 645 N N . LYS A 1 84 ? 15.105 1.782 -14.921 1.00 95.00 84 LYS A N 1
ATOM 646 C CA . LYS A 1 84 ? 16.166 2.682 -15.391 1.00 95.00 84 LYS A CA 1
ATOM 647 C C . LYS A 1 84 ? 16.810 2.196 -16.686 1.00 95.00 84 LYS A C 1
ATOM 649 O O . LYS A 1 84 ? 17.001 3.006 -17.584 1.00 95.00 84 LYS A O 1
ATOM 654 N N . MET A 1 85 ? 17.070 0.897 -16.804 1.00 93.75 85 MET A N 1
ATOM 655 C CA . MET A 1 85 ? 17.542 0.286 -18.049 1.00 93.75 85 MET A CA 1
ATOM 656 C C . MET A 1 85 ? 16.530 0.497 -19.179 1.00 93.75 85 MET A C 1
ATOM 658 O O . MET A 1 85 ? 16.907 0.966 -20.243 1.00 93.75 85 MET A O 1
ATOM 662 N N . GLY A 1 86 ? 15.239 0.260 -18.924 1.00 93.12 86 GLY A N 1
ATOM 663 C CA . GLY A 1 86 ? 14.176 0.530 -19.895 1.00 93.12 86 GLY A CA 1
ATOM 664 C C . GLY A 1 86 ? 14.143 1.993 -20.344 1.00 93.12 86 GLY A C 1
ATOM 665 O O . GLY A 1 86 ? 14.057 2.261 -21.533 1.00 93.12 86 GLY A O 1
ATOM 666 N N . GLN A 1 87 ? 14.289 2.949 -19.418 1.00 93.88 87 GLN A N 1
ATOM 667 C CA . GLN A 1 87 ? 14.367 4.378 -19.758 1.00 93.88 87 GLN A CA 1
ATOM 668 C C . GLN A 1 87 ? 15.555 4.708 -20.671 1.00 93.88 87 GLN A C 1
ATOM 670 O O . GLN A 1 87 ? 15.395 5.493 -21.601 1.00 93.88 87 GLN A O 1
ATOM 675 N N . LEU A 1 88 ? 16.726 4.115 -20.418 1.00 95.38 88 LEU A N 1
ATOM 676 C CA . LEU A 1 88 ? 17.915 4.320 -21.249 1.00 95.38 88 LEU A CA 1
ATOM 677 C C . LEU A 1 88 ? 17.740 3.713 -22.647 1.00 95.38 88 LEU A C 1
ATOM 679 O O . LEU A 1 88 ? 18.001 4.395 -23.632 1.00 95.38 88 LEU A O 1
ATOM 683 N N . LEU A 1 89 ? 17.219 2.486 -22.734 1.00 94.75 89 LEU A N 1
ATOM 684 C CA . LEU A 1 89 ? 16.956 1.811 -24.011 1.00 94.75 89 LEU A CA 1
ATOM 685 C C . LEU A 1 89 ? 15.936 2.576 -24.863 1.00 94.75 89 LEU A C 1
ATOM 687 O O . LEU A 1 89 ? 16.108 2.710 -26.069 1.00 94.75 89 LEU A O 1
ATOM 691 N N . VAL A 1 90 ? 14.883 3.114 -24.244 1.00 94.69 90 VAL A N 1
ATOM 692 C CA . VAL A 1 90 ? 13.881 3.927 -24.951 1.00 94.69 90 VAL A CA 1
ATOM 693 C C . VAL A 1 90 ? 14.479 5.247 -25.442 1.00 94.69 90 VAL A C 1
ATOM 695 O O . VAL A 1 90 ? 14.185 5.661 -26.561 1.00 94.69 90 VAL A O 1
ATOM 698 N N . ALA A 1 91 ? 15.345 5.889 -24.653 1.00 94.50 91 ALA A N 1
ATOM 699 C CA . ALA A 1 91 ? 16.041 7.101 -25.084 1.00 94.50 91 ALA A CA 1
ATOM 700 C C . ALA A 1 91 ? 16.954 6.836 -26.293 1.00 94.50 91 ALA A C 1
ATOM 702 O O . ALA A 1 91 ? 16.959 7.615 -27.243 1.00 94.50 91 ALA A O 1
ATOM 703 N N . GLU A 1 92 ? 17.676 5.717 -26.293 1.00 93.50 92 GLU A N 1
ATOM 704 C CA . GLU A 1 92 ? 18.515 5.305 -27.422 1.00 93.50 92 GLU A CA 1
ATOM 705 C C . GLU A 1 92 ? 17.671 4.942 -28.655 1.00 93.50 92 GLU A C 1
ATOM 707 O O . GLU A 1 92 ? 17.951 5.397 -29.764 1.00 93.50 92 GLU A O 1
ATOM 712 N N . ARG A 1 93 ? 16.562 4.215 -28.468 1.00 94.31 93 ARG A N 1
ATOM 713 C CA . ARG A 1 93 ? 15.631 3.859 -29.551 1.00 94.31 93 ARG A CA 1
ATOM 714 C C . ARG A 1 93 ? 14.987 5.082 -30.198 1.00 94.31 93 ARG A C 1
ATOM 716 O O . ARG A 1 93 ? 14.682 5.039 -31.389 1.00 94.31 93 ARG A O 1
ATOM 723 N N . ALA A 1 94 ? 14.781 6.150 -29.431 1.00 94.38 94 ALA A N 1
ATOM 724 C CA . ALA A 1 94 ? 14.249 7.408 -29.934 1.00 94.38 94 ALA A CA 1
ATOM 725 C C . ALA A 1 94 ? 15.246 8.130 -30.853 1.00 94.38 94 ALA A C 1
ATOM 727 O O . ALA A 1 94 ? 14.834 8.715 -31.849 1.00 94.38 94 ALA A O 1
ATOM 728 N N . LEU A 1 95 ? 16.551 8.053 -30.563 1.00 93.06 95 LEU A N 1
ATOM 729 C CA . LEU A 1 95 ? 17.594 8.549 -31.469 1.00 93.06 95 LEU A CA 1
ATOM 730 C C . LEU A 1 95 ? 17.651 7.703 -32.745 1.00 93.06 95 LEU A C 1
ATOM 732 O O . LEU A 1 95 ? 17.649 8.243 -33.848 1.00 93.06 95 LEU A O 1
ATOM 736 N N . LEU A 1 96 ? 17.614 6.379 -32.589 1.00 92.69 96 LEU A N 1
ATOM 737 C CA . LEU A 1 96 ? 17.631 5.437 -33.706 1.00 92.69 96 LEU A CA 1
ATOM 738 C C . LEU A 1 96 ? 16.397 5.577 -34.616 1.00 92.69 96 LEU A C 1
ATOM 740 O O . LEU A 1 96 ? 16.511 5.414 -35.825 1.00 92.69 96 LEU A O 1
ATOM 744 N N . ALA A 1 97 ? 15.234 5.944 -34.065 1.00 91.25 97 ALA A N 1
ATOM 745 C CA . ALA A 1 97 ? 14.028 6.227 -34.850 1.00 91.25 97 ALA A CA 1
ATOM 746 C C . ALA A 1 97 ? 14.256 7.333 -35.892 1.00 91.25 97 ALA A C 1
ATOM 748 O O . ALA A 1 97 ? 13.732 7.248 -36.998 1.00 91.25 97 ALA A O 1
ATOM 749 N N . VAL A 1 98 ? 15.066 8.342 -35.559 1.00 92.44 98 VAL A N 1
ATOM 750 C CA . VAL A 1 98 ? 15.420 9.421 -36.490 1.00 92.44 98 VAL A CA 1
ATOM 751 C C . VAL A 1 98 ? 16.425 8.941 -37.533 1.00 92.44 98 VAL A C 1
ATOM 753 O O . VAL A 1 98 ? 16.298 9.286 -38.702 1.00 92.44 98 VAL A O 1
ATOM 756 N N . GLU A 1 99 ? 17.390 8.094 -37.153 1.00 90.25 99 GLU A N 1
ATOM 757 C CA . GLU A 1 99 ? 18.314 7.479 -38.123 1.00 90.25 99 GLU A CA 1
ATOM 758 C C . GLU A 1 99 ? 17.582 6.603 -39.154 1.00 90.25 99 GLU A C 1
ATOM 760 O O . GLU A 1 99 ? 18.024 6.497 -40.297 1.00 90.25 99 GLU A O 1
ATOM 765 N N . PHE A 1 100 ? 16.465 5.984 -38.762 1.00 89.81 100 PHE A N 1
ATOM 766 C CA . PHE A 1 100 ? 15.626 5.156 -39.633 1.00 89.81 100 PHE A CA 1
ATOM 767 C C . PHE A 1 100 ? 14.493 5.917 -40.331 1.00 89.81 100 PHE A C 1
ATOM 769 O O . PHE A 1 100 ? 13.696 5.278 -41.017 1.00 89.81 100 PHE A O 1
ATOM 776 N N . ASP A 1 101 ? 14.431 7.246 -40.194 1.00 88.50 101 ASP A N 1
ATOM 777 C CA . ASP A 1 101 ? 13.380 8.089 -40.789 1.00 88.50 101 ASP A CA 1
ATOM 778 C C . ASP A 1 101 ? 11.955 7.693 -40.330 1.00 88.50 101 ASP A C 1
ATOM 780 O O . ASP A 1 101 ? 10.964 7.879 -41.030 1.00 88.50 101 ASP A O 1
ATOM 784 N N . GLU A 1 102 ? 11.841 7.107 -39.132 1.00 88.75 102 GLU A N 1
ATOM 785 C CA . GLU A 1 102 ? 10.562 6.764 -38.493 1.00 88.75 102 GLU A CA 1
ATOM 786 C C . GLU A 1 102 ? 9.970 7.954 -37.720 1.00 88.75 102 GLU A C 1
ATOM 788 O O . GLU A 1 102 ? 8.776 7.965 -37.419 1.00 88.75 102 GLU A O 1
ATOM 793 N N . ALA A 1 103 ? 10.800 8.942 -37.367 1.00 88.44 103 ALA A N 1
ATOM 794 C CA . ALA A 1 103 ? 10.395 10.149 -36.657 1.00 88.44 103 ALA A CA 1
ATOM 795 C C . ALA A 1 103 ? 11.254 11.358 -37.053 1.00 88.44 103 ALA A C 1
ATOM 797 O O . ALA A 1 103 ? 12.468 11.242 -37.192 1.00 88.44 103 ALA A O 1
ATOM 798 N N . ASP A 1 104 ? 10.632 12.539 -37.120 1.00 87.31 104 ASP A N 1
ATOM 799 C CA . ASP A 1 104 ? 11.320 13.791 -37.468 1.00 87.31 104 ASP A CA 1
ATOM 800 C C . ASP A 1 104 ? 12.249 14.294 -36.349 1.00 87.31 104 ASP A C 1
ATOM 802 O O . ASP A 1 104 ? 13.284 14.913 -36.597 1.00 87.31 104 ASP A O 1
ATOM 806 N N . VAL A 1 105 ? 11.857 14.072 -35.088 1.00 91.81 105 VAL A N 1
ATOM 807 C CA . VAL A 1 105 ? 12.563 14.574 -33.902 1.00 91.81 105 VAL A CA 1
ATOM 808 C C . VAL A 1 105 ? 12.594 13.488 -32.821 1.00 91.81 105 VAL A C 1
ATOM 810 O O . VAL A 1 105 ? 11.541 12.913 -32.522 1.00 91.81 105 VAL A O 1
ATOM 813 N N . PRO A 1 106 ? 13.742 13.243 -32.149 1.00 90.25 106 PRO A N 1
ATOM 814 C CA . PRO A 1 106 ? 13.841 12.183 -31.143 1.00 90.25 106 PRO A CA 1
ATOM 815 C C . PRO A 1 106 ? 12.865 12.359 -29.975 1.00 90.25 106 PRO A C 1
ATOM 817 O O . PRO A 1 106 ? 12.395 11.383 -29.400 1.00 90.25 106 PRO A O 1
ATOM 820 N N . THR A 1 107 ? 12.533 13.601 -29.615 1.00 91.56 107 THR A N 1
ATOM 821 C CA . THR A 1 107 ? 11.598 13.888 -28.519 1.00 91.56 107 THR A CA 1
ATOM 822 C C . THR A 1 107 ? 10.200 13.351 -28.802 1.00 91.56 107 THR A C 1
ATOM 824 O O . THR A 1 107 ? 9.585 12.808 -27.894 1.00 91.56 107 THR A O 1
ATOM 827 N N . HIS A 1 108 ? 9.729 13.420 -30.051 1.00 91.25 108 HIS A N 1
ATOM 828 C CA . HIS A 1 108 ? 8.412 12.905 -30.425 1.00 91.25 108 HIS A CA 1
ATOM 829 C C . HIS A 1 108 ? 8.358 11.374 -30.311 1.00 91.25 108 HIS A C 1
ATOM 831 O O . HIS A 1 108 ? 7.441 10.828 -29.703 1.00 91.25 108 HIS A O 1
ATOM 837 N N . ALA A 1 109 ? 9.390 10.678 -30.805 1.00 90.94 109 ALA A N 1
ATOM 838 C CA . ALA A 1 109 ? 9.503 9.225 -30.658 1.00 90.94 109 ALA A CA 1
ATOM 839 C C . ALA A 1 109 ? 9.601 8.798 -29.181 1.00 90.94 109 ALA A C 1
ATOM 841 O O . ALA A 1 109 ? 9.027 7.787 -28.772 1.00 90.94 109 ALA A O 1
ATOM 842 N N . LEU A 1 110 ? 10.319 9.578 -28.365 1.00 93.69 110 LEU A N 1
ATOM 843 C CA . LEU A 1 110 ? 10.440 9.344 -26.929 1.00 93.69 110 LEU A CA 1
ATOM 844 C C . LEU A 1 110 ? 9.097 9.507 -26.207 1.00 93.69 110 LEU A C 1
ATOM 846 O O . LEU A 1 110 ? 8.740 8.634 -25.417 1.00 93.69 110 LEU A O 1
ATOM 850 N N . GLU A 1 111 ? 8.367 10.592 -26.471 1.00 93.19 111 GLU A N 1
ATOM 851 C CA . GLU A 1 111 ? 7.044 10.859 -25.891 1.00 93.19 111 GLU A CA 1
ATOM 852 C C . GLU A 1 111 ? 6.038 9.768 -26.283 1.00 93.19 111 GLU A C 1
ATOM 854 O O . GLU A 1 111 ? 5.356 9.220 -25.415 1.00 93.19 111 GLU A O 1
ATOM 859 N N . GLU A 1 112 ? 6.025 9.355 -27.554 1.00 93.19 112 GLU A N 1
ATOM 860 C CA . GLU A 1 112 ? 5.152 8.279 -28.032 1.00 93.19 112 GLU A CA 1
ATOM 861 C C . GLU A 1 112 ? 5.418 6.956 -27.292 1.00 93.19 112 GLU A C 1
ATOM 863 O O . GLU A 1 112 ? 4.496 6.334 -26.754 1.00 93.19 112 GLU A O 1
ATOM 868 N N . MET A 1 113 ? 6.682 6.526 -27.212 1.00 93.88 113 MET A N 1
ATOM 869 C CA . MET A 1 113 ? 7.053 5.309 -26.480 1.00 93.88 113 MET A CA 1
ATOM 870 C C . MET A 1 113 ? 6.768 5.441 -24.980 1.00 93.88 113 MET A C 1
ATOM 872 O O . MET A 1 113 ? 6.329 4.481 -24.331 1.00 93.88 113 MET A O 1
ATOM 876 N N . GLN A 1 114 ? 6.990 6.633 -24.418 1.00 93.19 114 GLN A N 1
ATOM 877 C CA . GLN A 1 114 ? 6.729 6.902 -23.015 1.00 93.19 114 GLN A CA 1
ATOM 878 C C . GLN A 1 114 ? 5.253 6.674 -22.686 1.00 93.19 114 GLN A C 1
ATOM 880 O O . GLN A 1 114 ? 4.940 5.889 -21.781 1.00 93.19 114 GLN A O 1
ATOM 885 N N . ASP A 1 115 ? 4.360 7.312 -23.436 1.00 91.75 115 ASP A N 1
ATOM 886 C CA . ASP A 1 115 ? 2.916 7.219 -23.239 1.00 91.75 115 ASP A CA 1
ATOM 887 C C . ASP A 1 115 ? 2.394 5.812 -23.531 1.00 91.75 115 ASP A C 1
ATOM 889 O O . ASP A 1 115 ? 1.540 5.291 -22.799 1.00 91.75 115 ASP A O 1
ATOM 893 N N . ARG A 1 116 ? 2.966 5.145 -24.540 1.00 91.81 116 ARG A N 1
ATOM 894 C CA . ARG A 1 116 ? 2.557 3.800 -24.945 1.00 91.81 116 ARG A CA 1
ATOM 895 C C . ARG A 1 116 ? 2.823 2.749 -23.874 1.00 91.81 116 ARG A C 1
ATOM 897 O O . ARG A 1 116 ? 1.921 1.945 -23.613 1.00 91.81 116 ARG A O 1
ATOM 904 N N . PHE A 1 117 ? 4.002 2.724 -23.245 1.00 92.88 117 PHE A N 1
ATOM 905 C CA . PHE A 1 117 ? 4.356 1.636 -22.319 1.00 92.88 117 PHE A CA 1
ATOM 906 C C . PHE A 1 117 ? 5.238 2.011 -21.119 1.00 92.88 117 PHE A C 1
ATOM 908 O O . PHE A 1 117 ? 5.473 1.144 -20.281 1.00 92.88 117 PHE A O 1
ATOM 915 N N . MET A 1 118 ? 5.691 3.254 -20.941 1.00 92.38 118 MET A N 1
ATOM 916 C CA . MET A 1 118 ? 6.541 3.621 -19.787 1.00 92.38 118 MET A CA 1
ATOM 917 C C . MET A 1 118 ? 5.786 4.311 -18.645 1.00 92.38 118 MET A C 1
ATOM 919 O O . MET A 1 118 ? 6.318 4.438 -17.538 1.00 92.38 118 MET A O 1
ATOM 923 N N . THR A 1 119 ? 4.549 4.756 -18.871 1.00 91.12 119 THR A N 1
ATOM 924 C CA . THR A 1 119 ? 3.718 5.399 -17.840 1.00 91.12 119 THR A CA 1
ATOM 925 C C . THR A 1 119 ? 3.061 4.386 -16.900 1.00 91.12 119 THR A C 1
ATOM 927 O O . THR A 1 119 ? 2.881 3.211 -17.229 1.00 91.12 119 THR A O 1
ATOM 930 N N . LYS A 1 120 ? 2.641 4.839 -15.708 1.00 84.94 120 LYS A N 1
ATOM 931 C CA . LYS A 1 120 ? 1.921 3.994 -14.734 1.00 84.94 120 LYS A CA 1
ATOM 932 C C . LYS A 1 120 ? 0.574 3.486 -15.255 1.00 84.94 120 LYS A C 1
ATOM 934 O O . LYS A 1 120 ? 0.140 2.420 -14.815 1.00 84.94 120 LYS A O 1
ATOM 939 N N . ASP A 1 121 ? -0.044 4.177 -16.203 1.00 86.12 121 ASP A N 1
ATOM 940 C CA . ASP A 1 121 ? -1.386 3.847 -16.695 1.00 86.12 121 ASP A CA 1
ATOM 941 C C . ASP A 1 121 ? -1.370 2.981 -17.960 1.00 86.12 121 ASP A C 1
ATOM 943 O O . ASP A 1 121 ? -2.384 2.393 -18.330 1.00 86.12 121 ASP A O 1
ATOM 947 N N . SER A 1 122 ? -0.192 2.783 -18.556 1.00 85.94 122 SER A N 1
ATOM 948 C CA . SER A 1 122 ? -0.010 2.045 -19.807 1.00 85.94 122 SER A CA 1
ATOM 949 C C . SER A 1 122 ? -0.313 0.539 -19.749 1.00 85.94 122 SER A C 1
ATOM 951 O O . SER A 1 122 ? -0.351 -0.091 -20.801 1.00 85.94 122 SER A O 1
ATOM 953 N N . ARG A 1 123 ? -0.542 -0.065 -18.571 1.00 89.06 123 ARG A N 1
ATOM 954 C CA . ARG A 1 123 ? -0.755 -1.524 -18.384 1.00 89.06 123 ARG A CA 1
ATOM 955 C C . ARG A 1 123 ? 0.334 -2.412 -19.018 1.00 89.06 123 ARG A C 1
ATOM 957 O O . ARG A 1 123 ? 0.064 -3.549 -19.387 1.00 89.06 123 ARG A O 1
ATOM 964 N N . SER A 1 124 ? 1.552 -1.902 -19.141 1.00 93.88 124 SER A N 1
ATOM 965 C CA . SER A 1 124 ? 2.724 -2.640 -19.617 1.00 93.88 124 SER A CA 1
ATOM 966 C C . SER A 1 124 ? 3.475 -3.354 -18.478 1.00 93.88 124 SER A C 1
ATOM 968 O O . SER A 1 124 ? 3.227 -3.074 -17.297 1.00 93.88 124 SER A O 1
ATOM 970 N N . PRO A 1 125 ? 4.470 -4.205 -18.786 1.00 93.94 125 PRO A N 1
ATOM 971 C CA . PRO A 1 125 ? 5.433 -4.701 -17.800 1.00 93.94 125 PRO A CA 1
ATOM 972 C C . PRO A 1 125 ? 6.137 -3.600 -16.993 1.00 93.94 125 PRO A C 1
ATOM 974 O O . PRO A 1 125 ? 6.398 -3.771 -15.798 1.00 93.94 125 PRO A O 1
ATOM 977 N N . ILE A 1 126 ? 6.418 -2.444 -17.603 1.00 94.44 126 ILE A N 1
ATOM 978 C CA . ILE A 1 126 ? 7.032 -1.304 -16.907 1.00 94.44 126 ILE A CA 1
ATOM 979 C C . ILE A 1 126 ? 6.024 -0.641 -15.963 1.00 94.44 126 ILE A C 1
ATOM 981 O O . ILE A 1 126 ? 6.370 -0.354 -14.816 1.00 94.44 126 ILE A O 1
ATOM 985 N N . SER A 1 127 ? 4.766 -0.472 -16.384 1.00 93.19 127 SER A N 1
ATOM 986 C CA . SER A 1 127 ? 3.667 -0.027 -15.511 1.00 93.19 127 SER A CA 1
ATOM 987 C C . SER A 1 127 ? 3.508 -0.953 -14.303 1.00 93.19 127 SER A C 1
ATOM 989 O O . SER A 1 127 ? 3.433 -0.480 -13.164 1.00 93.19 127 SER A O 1
ATOM 991 N N . TRP A 1 128 ? 3.513 -2.269 -14.534 1.00 93.75 128 TRP A N 1
ATOM 992 C CA . TRP A 1 128 ? 3.459 -3.280 -13.480 1.00 93.75 128 TRP A CA 1
ATOM 993 C C . TRP A 1 128 ? 4.639 -3.141 -12.510 1.00 93.75 128 TRP A C 1
ATOM 995 O O . TRP A 1 128 ? 4.438 -3.028 -11.301 1.00 93.75 128 TRP A O 1
ATOM 1005 N N . SER A 1 129 ? 5.859 -3.013 -13.037 1.00 93.69 129 SER A N 1
ATOM 1006 C CA . SER A 1 129 ? 7.079 -2.824 -12.241 1.00 93.69 129 SER A CA 1
ATOM 1007 C C . SER A 1 129 ? 7.053 -1.527 -11.423 1.00 93.69 129 SER A C 1
ATOM 1009 O O . SER A 1 129 ? 7.468 -1.509 -10.264 1.00 93.69 129 SER A O 1
ATOM 1011 N N . LEU A 1 130 ? 6.537 -0.431 -11.992 1.00 93.62 130 LEU A N 1
ATOM 1012 C CA . LEU A 1 130 ? 6.373 0.858 -11.312 1.00 93.62 130 LEU A CA 1
ATOM 1013 C C . LEU A 1 130 ? 5.383 0.765 -10.147 1.00 93.62 130 LEU A C 1
ATOM 1015 O O . LEU A 1 130 ? 5.649 1.327 -9.079 1.00 93.62 130 LEU A O 1
ATOM 1019 N N . LYS A 1 131 ? 4.258 0.067 -10.346 1.00 92.44 131 LYS A N 1
ATOM 1020 C CA . LYS A 1 131 ? 3.245 -0.175 -9.308 1.00 92.44 131 LYS A CA 1
ATOM 1021 C C . LYS A 1 131 ? 3.799 -1.063 -8.201 1.00 92.44 131 LYS A C 1
ATOM 1023 O O . LYS A 1 131 ? 3.706 -0.691 -7.034 1.00 92.44 131 LYS A O 1
ATOM 1028 N N . LEU A 1 132 ? 4.460 -2.162 -8.561 1.00 91.31 132 LEU A N 1
ATOM 1029 C CA . LEU A 1 132 ? 5.078 -3.065 -7.595 1.00 91.31 132 LEU A CA 1
ATOM 1030 C C . LEU A 1 132 ? 6.182 -2.368 -6.790 1.00 91.31 132 LEU A C 1
ATOM 1032 O O . LEU A 1 132 ? 6.265 -2.538 -5.577 1.00 91.31 132 LEU A O 1
ATOM 1036 N N . ARG A 1 133 ? 6.987 -1.509 -7.428 1.00 92.12 133 ARG A N 1
ATOM 1037 C CA . ARG A 1 133 ? 7.994 -0.696 -6.730 1.00 92.12 133 ARG A CA 1
ATOM 1038 C C . ARG A 1 133 ? 7.355 0.292 -5.754 1.00 92.12 133 ARG A C 1
ATOM 1040 O O . ARG A 1 133 ? 7.885 0.485 -4.664 1.00 92.12 133 ARG A O 1
ATOM 1047 N N . ALA A 1 134 ? 6.251 0.935 -6.138 1.00 90.19 134 ALA A N 1
ATOM 1048 C CA . ALA A 1 134 ? 5.527 1.849 -5.255 1.00 90.19 134 ALA A CA 1
ATOM 1049 C C . ALA A 1 134 ? 4.952 1.106 -4.041 1.00 90.19 134 ALA A C 1
ATOM 1051 O O . ALA A 1 134 ? 5.149 1.551 -2.915 1.00 90.19 134 ALA A O 1
ATOM 1052 N N . TYR A 1 135 ? 4.346 -0.061 -4.266 1.00 88.88 135 TYR A N 1
ATOM 1053 C CA . TYR A 1 135 ? 3.868 -0.934 -3.197 1.00 88.88 135 TYR A CA 1
ATOM 1054 C C . TYR A 1 135 ? 5.005 -1.372 -2.265 1.00 88.88 135 TYR A C 1
ATOM 1056 O O . TYR A 1 135 ? 4.922 -1.190 -1.053 1.00 88.88 135 TYR A O 1
ATOM 1064 N N . GLY A 1 136 ? 6.119 -1.858 -2.823 1.00 86.88 136 GLY A N 1
ATOM 1065 C CA . GLY A 1 136 ? 7.289 -2.257 -2.042 1.00 86.88 136 GLY A CA 1
ATOM 1066 C C . GLY A 1 136 ? 7.898 -1.103 -1.240 1.00 86.88 136 GLY A C 1
ATOM 1067 O O . GLY A 1 136 ? 8.382 -1.318 -0.131 1.00 86.88 136 GLY A O 1
ATOM 1068 N N . LYS A 1 137 ? 7.825 0.134 -1.752 1.00 83.50 137 LYS A N 1
ATOM 1069 C CA . LYS A 1 137 ? 8.203 1.333 -0.997 1.00 83.50 137 LYS A CA 1
ATOM 1070 C C . LYS A 1 137 ? 7.272 1.568 0.193 1.00 83.50 137 LYS A C 1
ATOM 1072 O O . LYS A 1 137 ? 7.777 1.803 1.283 1.00 83.50 137 LYS A O 1
ATOM 1077 N N . THR A 1 138 ? 5.955 1.464 0.015 1.00 86.06 138 THR A N 1
ATOM 1078 C CA . THR A 1 138 ? 4.993 1.579 1.124 1.00 86.06 138 THR A CA 1
ATOM 1079 C C . THR A 1 138 ? 5.236 0.514 2.191 1.00 86.06 138 THR A C 1
ATOM 1081 O O . THR A 1 138 ? 5.275 0.839 3.373 1.00 86.06 138 THR A O 1
ATOM 1084 N N . VAL A 1 139 ? 5.474 -0.738 1.783 1.00 83.44 139 VAL A N 1
ATOM 1085 C CA . VAL A 1 139 ? 5.835 -1.822 2.710 1.00 83.44 139 VAL A CA 1
ATOM 1086 C C . VAL A 1 139 ? 7.126 -1.478 3.449 1.00 83.44 139 VAL A C 1
ATOM 1088 O O . VAL A 1 139 ? 7.149 -1.504 4.668 1.00 83.44 139 VAL A O 1
ATOM 1091 N N . LYS A 1 140 ? 8.184 -1.061 2.747 1.00 75.44 140 LYS A N 1
ATOM 1092 C CA . LYS A 1 140 ? 9.444 -0.653 3.385 1.00 75.44 140 LYS A CA 1
ATOM 1093 C C . LYS A 1 140 ? 9.267 0.503 4.377 1.00 75.44 140 LYS A C 1
ATOM 1095 O O . LYS A 1 140 ? 9.906 0.504 5.423 1.00 75.44 140 LYS A O 1
ATOM 1100 N N . ASP A 1 141 ? 8.441 1.491 4.045 1.00 74.81 141 ASP A N 1
ATOM 1101 C CA . ASP A 1 141 ? 8.237 2.669 4.888 1.00 74.81 141 ASP A CA 1
ATOM 1102 C C . ASP A 1 141 ? 7.440 2.313 6.169 1.00 74.81 141 ASP A C 1
ATOM 1104 O O . ASP A 1 141 ? 7.696 2.905 7.228 1.00 74.81 141 ASP A O 1
ATOM 1108 N N . ASN A 1 142 ? 6.560 1.302 6.094 1.00 74.31 142 ASN A N 1
ATOM 1109 C CA . ASN A 1 142 ? 5.686 0.840 7.182 1.00 74.31 142 ASN A CA 1
ATOM 1110 C C . ASN A 1 142 ? 6.197 -0.398 7.946 1.00 74.31 142 ASN A C 1
ATOM 1112 O O . ASN A 1 142 ? 5.713 -0.675 9.040 1.00 74.31 142 ASN A O 1
ATOM 1116 N N . THR A 1 143 ? 7.159 -1.146 7.407 1.00 68.75 143 THR A N 1
ATOM 1117 C CA . THR A 1 143 ? 7.743 -2.328 8.053 1.00 68.75 143 THR A CA 1
ATOM 1118 C C . THR A 1 143 ? 9.073 -1.969 8.711 1.00 68.75 143 THR A C 1
ATOM 1120 O O . THR A 1 143 ? 9.989 -1.448 8.070 1.00 68.75 143 THR A O 1
ATOM 1123 N N . THR A 1 144 ? 9.200 -2.278 10.002 1.00 58.84 144 THR A N 1
ATOM 1124 C CA . THR A 1 144 ? 10.445 -2.134 10.764 1.00 58.84 144 THR A CA 1
ATOM 1125 C C . THR A 1 144 ? 11.542 -2.987 10.126 1.00 58.84 144 THR A C 1
ATOM 1127 O O . THR A 1 144 ? 11.529 -4.208 10.232 1.00 58.84 144 THR A O 1
ATOM 1130 N N . SER A 1 145 ? 12.488 -2.352 9.434 1.00 58.78 145 SER A N 1
ATOM 1131 C CA . SER A 1 145 ? 13.653 -3.028 8.844 1.00 58.78 145 SER A CA 1
ATOM 1132 C C . SER A 1 145 ? 14.834 -3.019 9.814 1.00 58.78 145 SER A C 1
ATOM 1134 O O . SER A 1 145 ? 15.000 -2.070 10.587 1.00 58.78 145 SER A O 1
ATOM 1136 N N . LEU A 1 146 ? 15.661 -4.067 9.756 1.00 50.78 146 LEU A N 1
ATOM 1137 C CA . LEU A 1 146 ? 16.883 -4.209 10.552 1.00 50.78 146 LEU A CA 1
ATOM 1138 C C . LEU A 1 146 ? 17.761 -2.947 10.415 1.00 50.78 146 LEU A C 1
ATOM 1140 O O . LEU A 1 146 ? 18.023 -2.493 9.303 1.00 50.78 146 LEU A O 1
ATOM 1144 N N . GLY A 1 147 ? 18.174 -2.361 11.543 1.00 60.09 147 GLY A N 1
ATOM 1145 C CA . GLY A 1 147 ? 18.956 -1.115 11.593 1.00 60.09 147 GLY A CA 1
ATOM 1146 C C . GLY A 1 147 ? 18.150 0.163 11.861 1.00 60.09 147 GLY A C 1
ATOM 1147 O O . GLY A 1 147 ? 18.745 1.214 12.076 1.00 60.09 147 GLY A O 1
ATOM 1148 N N . HIS A 1 148 ? 16.814 0.101 11.908 1.00 64.38 148 HIS A N 1
ATOM 1149 C CA . HIS A 1 148 ? 16.007 1.251 12.340 1.00 64.38 148 HIS A CA 1
ATOM 1150 C C . HIS A 1 148 ? 15.986 1.459 13.847 1.00 64.38 148 HIS A C 1
ATOM 1152 O O . HIS A 1 148 ? 15.653 2.559 14.268 1.00 64.38 148 HIS A O 1
ATOM 1158 N N . ILE A 1 149 ? 16.291 0.420 14.623 1.00 73.88 149 ILE A N 1
ATOM 1159 C CA . ILE A 1 149 ? 16.336 0.460 16.080 1.00 73.88 149 ILE A CA 1
ATOM 1160 C C . ILE A 1 149 ? 17.800 0.343 16.486 1.00 73.88 149 ILE A C 1
ATOM 1162 O O . ILE A 1 149 ? 18.424 -0.689 16.243 1.00 73.88 149 ILE A O 1
ATOM 1166 N N . MET A 1 150 ? 18.338 1.404 17.078 1.00 78.62 150 MET A N 1
ATOM 1167 C CA . MET A 1 150 ? 19.689 1.418 17.633 1.00 78.62 150 MET A CA 1
ATOM 1168 C C . MET A 1 150 ? 19.631 1.769 19.112 1.00 78.62 150 MET A C 1
ATOM 1170 O O . MET A 1 150 ? 18.863 2.643 19.513 1.00 78.62 150 MET A O 1
ATOM 1174 N N . TRP A 1 151 ? 20.462 1.095 19.894 1.00 84.00 151 TRP A N 1
ATOM 1175 C CA . TRP A 1 151 ? 20.710 1.411 21.293 1.00 84.00 151 TRP A CA 1
ATOM 1176 C C . TRP A 1 151 ? 21.997 2.227 21.387 1.00 84.00 151 TRP A C 1
ATOM 1178 O O . TRP A 1 151 ? 22.936 1.975 20.629 1.00 84.00 151 TRP A O 1
ATOM 1188 N N . SER A 1 152 ? 22.034 3.214 22.277 1.00 86.06 152 SER A N 1
ATOM 1189 C CA . SER A 1 152 ? 23.290 3.841 22.687 1.00 86.06 152 SER A CA 1
ATOM 1190 C C . SER A 1 152 ? 24.183 2.832 23.414 1.00 86.06 152 SER A C 1
ATOM 1192 O O . SER A 1 152 ? 23.693 1.847 23.963 1.00 86.06 152 SER A O 1
ATOM 1194 N N . ASP A 1 153 ? 25.494 3.079 23.445 1.00 84.50 153 ASP A N 1
ATOM 1195 C CA . ASP A 1 153 ? 26.467 2.169 24.074 1.00 84.50 153 ASP A CA 1
ATOM 1196 C C . ASP A 1 153 ? 26.212 1.961 25.581 1.00 84.50 153 ASP A C 1
ATOM 1198 O O . ASP A 1 153 ? 26.588 0.937 26.150 1.00 84.50 153 ASP A O 1
ATOM 1202 N N . ASP A 1 154 ? 25.552 2.926 26.228 1.00 87.25 154 ASP A N 1
ATOM 1203 C CA . ASP A 1 154 ? 25.122 2.872 27.628 1.00 87.25 154 ASP A CA 1
ATOM 1204 C C . ASP A 1 154 ? 23.727 2.242 27.828 1.00 87.25 154 ASP A C 1
ATOM 1206 O O . ASP A 1 154 ? 23.286 2.100 28.964 1.00 87.25 154 ASP A O 1
ATOM 1210 N N . ASN A 1 155 ? 23.047 1.829 26.750 1.00 82.38 155 ASN A N 1
ATOM 1211 C CA . ASN A 1 155 ? 21.675 1.302 26.720 1.00 82.38 155 ASN A CA 1
ATOM 1212 C C . ASN A 1 155 ? 20.589 2.243 27.281 1.00 82.38 155 ASN A C 1
ATOM 1214 O O . ASN A 1 155 ? 19.469 1.798 27.537 1.00 82.38 155 ASN A O 1
ATOM 1218 N N . GLU A 1 156 ? 20.873 3.535 27.444 1.00 88.81 156 GLU A N 1
ATOM 1219 C CA . GLU A 1 156 ? 19.911 4.496 27.996 1.00 88.81 156 GLU A CA 1
ATOM 1220 C C . GLU A 1 156 ? 19.062 5.192 26.927 1.00 88.81 156 GLU A C 1
ATOM 1222 O O . GLU A 1 156 ? 18.026 5.768 27.259 1.00 88.81 156 GLU A O 1
ATOM 1227 N N . VAL A 1 157 ? 19.450 5.138 25.648 1.00 87.19 157 VAL A N 1
ATOM 1228 C CA . VAL A 1 157 ? 18.745 5.812 24.551 1.00 87.19 157 VAL A CA 1
ATOM 1229 C C . VAL A 1 157 ? 18.432 4.844 23.411 1.00 87.19 157 VAL A C 1
ATOM 1231 O O . VAL A 1 157 ? 19.320 4.288 22.766 1.00 87.19 157 VAL A O 1
ATOM 1234 N N . LEU A 1 158 ? 17.141 4.706 23.113 1.00 86.06 158 LEU A N 1
ATOM 1235 C CA . LEU A 1 158 ? 16.599 4.019 21.950 1.00 86.06 158 LEU A CA 1
ATOM 1236 C C . LEU A 1 158 ? 16.395 5.017 20.808 1.00 86.06 158 LEU A C 1
ATOM 1238 O O . LEU A 1 158 ? 15.603 5.953 20.913 1.00 86.06 158 LEU A O 1
ATOM 1242 N N . SER A 1 159 ? 17.054 4.792 19.679 1.00 84.69 159 SER A N 1
ATOM 1243 C CA . SER A 1 159 ? 16.842 5.569 18.458 1.00 84.69 159 SER A CA 1
ATOM 1244 C C . SER A 1 159 ? 16.004 4.772 17.467 1.00 84.69 159 SER A C 1
ATOM 1246 O O . SER A 1 159 ? 16.417 3.691 17.049 1.00 84.69 159 SER A O 1
ATOM 1248 N N . TYR A 1 160 ? 14.849 5.317 17.074 1.00 80.31 160 TYR A N 1
ATOM 1249 C CA . TYR A 1 160 ? 13.992 4.782 16.018 1.00 80.31 160 TYR A CA 1
ATOM 1250 C C . TYR A 1 160 ? 13.737 5.821 14.921 1.00 80.31 160 TYR A C 1
ATOM 1252 O O . TYR A 1 160 ? 13.045 6.816 15.138 1.00 80.31 160 TYR A O 1
ATOM 1260 N N . LYS A 1 161 ? 14.263 5.595 13.709 1.00 75.25 161 LYS A N 1
ATOM 1261 C CA . LYS A 1 161 ? 14.214 6.569 12.594 1.00 75.25 161 LYS A CA 1
ATOM 1262 C C . LYS A 1 161 ? 14.757 7.949 13.023 1.00 75.25 161 LYS A C 1
ATOM 1264 O O . LYS A 1 161 ? 15.961 8.106 13.165 1.00 75.25 161 LYS A O 1
ATOM 1269 N N . LYS A 1 162 ? 13.881 8.950 13.186 1.00 76.12 162 LYS A N 1
ATOM 1270 C CA . LYS A 1 162 ? 14.213 10.318 13.643 1.00 76.12 162 LYS A CA 1
ATOM 1271 C C . LYS A 1 162 ? 13.846 10.564 15.112 1.00 76.12 162 LYS A C 1
ATOM 1273 O O . LYS A 1 162 ? 13.989 11.681 15.593 1.00 76.12 162 LYS A O 1
ATOM 1278 N N . MET A 1 163 ? 13.291 9.560 15.782 1.00 78.88 163 MET A N 1
ATOM 1279 C CA . MET A 1 163 ? 12.861 9.640 17.170 1.00 78.88 163 MET A CA 1
ATOM 1280 C C . MET A 1 163 ? 13.958 9.081 18.065 1.00 78.88 163 MET A C 1
ATOM 1282 O O . MET A 1 163 ? 14.556 8.050 17.753 1.00 78.88 163 MET A O 1
ATOM 1286 N N . HIS A 1 164 ? 14.185 9.751 19.185 1.00 83.56 164 HIS A N 1
ATOM 1287 C CA . HIS A 1 164 ? 15.091 9.305 20.230 1.00 83.56 164 HIS A CA 1
ATOM 1288 C C . HIS A 1 164 ? 14.303 9.254 21.533 1.00 83.56 164 HIS A C 1
ATOM 1290 O O . HIS A 1 164 ? 13.667 10.238 21.910 1.00 83.56 164 HIS A O 1
ATOM 1296 N N . PHE A 1 165 ? 14.336 8.110 22.200 1.00 84.56 165 PHE A N 1
ATOM 1297 C CA . PHE A 1 165 ? 13.696 7.890 23.486 1.00 84.56 165 PHE A CA 1
ATOM 1298 C C . PHE A 1 165 ? 14.775 7.563 24.503 1.00 84.56 165 PHE A C 1
ATOM 1300 O O . PHE A 1 165 ? 15.562 6.652 24.271 1.00 84.56 165 PHE A O 1
ATOM 1307 N N . SER A 1 166 ? 14.808 8.259 25.638 1.00 90.69 166 SER A N 1
ATOM 1308 C CA . SER A 1 166 ? 15.505 7.707 26.800 1.00 90.69 166 SER A CA 1
ATOM 1309 C C . SER A 1 166 ? 14.750 6.476 27.307 1.00 90.69 166 SER A C 1
ATOM 1311 O O . SER A 1 166 ? 13.551 6.337 27.059 1.00 90.69 166 SER A O 1
ATOM 1313 N N . MET A 1 167 ? 15.396 5.599 28.070 1.00 88.25 167 MET A N 1
ATOM 1314 C CA . MET A 1 167 ? 14.718 4.467 28.705 1.00 88.25 167 MET A CA 1
ATOM 1315 C C . MET A 1 167 ? 13.599 4.911 29.650 1.00 88.25 167 MET A C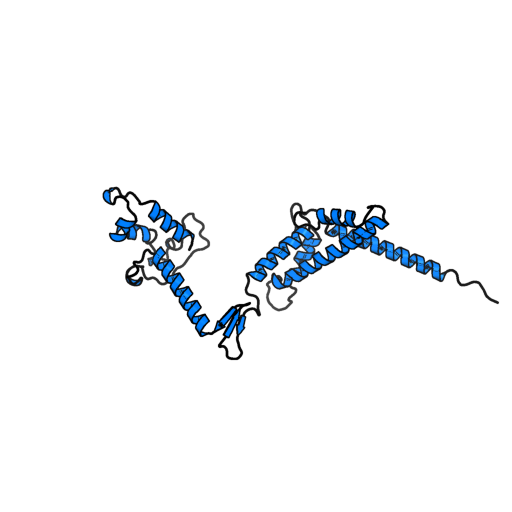 1
ATOM 1317 O O . MET A 1 167 ? 12.580 4.228 29.750 1.00 88.25 167 MET A O 1
ATOM 1321 N N . THR A 1 168 ? 13.746 6.069 30.298 1.00 89.62 168 THR A N 1
ATOM 1322 C CA . THR A 1 168 ? 12.665 6.709 31.060 1.00 89.62 168 THR A CA 1
ATOM 1323 C C . THR A 1 168 ? 11.515 7.125 30.148 1.00 89.62 168 THR A C 1
ATOM 1325 O O . THR A 1 168 ? 10.400 6.660 30.345 1.00 89.62 168 THR A O 1
ATOM 1328 N N . GLY A 1 169 ? 11.791 7.877 29.079 1.00 88.62 169 GLY A N 1
ATOM 1329 C CA . GLY A 1 169 ? 10.771 8.326 28.132 1.00 88.62 169 GLY A CA 1
ATOM 1330 C C . GLY A 1 169 ? 10.078 7.176 27.400 1.00 88.62 169 GLY A C 1
ATOM 1331 O O . GLY A 1 169 ? 8.891 7.263 27.111 1.00 88.62 169 GLY A O 1
ATOM 1332 N N . LEU A 1 170 ? 10.781 6.071 27.142 1.00 87.69 170 LEU A N 1
ATOM 1333 C CA . LEU A 1 170 ? 10.192 4.858 26.581 1.00 87.69 170 LEU A CA 1
ATOM 1334 C C . LEU A 1 170 ? 9.227 4.197 27.572 1.00 87.69 170 LEU A C 1
ATOM 1336 O O . LEU A 1 170 ? 8.133 3.803 27.177 1.00 87.69 170 LEU A O 1
ATOM 1340 N N . ARG A 1 171 ? 9.609 4.078 28.852 1.00 90.06 171 ARG A N 1
ATOM 1341 C CA . ARG A 1 171 ? 8.724 3.540 29.901 1.00 90.06 171 ARG A CA 1
ATOM 1342 C C . ARG A 1 171 ? 7.510 4.434 30.114 1.00 90.06 171 ARG A C 1
ATOM 1344 O O . ARG A 1 171 ? 6.410 3.904 30.236 1.00 90.06 171 ARG A O 1
ATOM 1351 N N . ASP A 1 172 ? 7.701 5.748 30.113 1.00 91.06 172 ASP A N 1
ATOM 1352 C CA . ASP A 1 172 ? 6.619 6.723 30.243 1.00 91.06 172 ASP A CA 1
ATOM 1353 C C . ASP A 1 172 ? 5.674 6.645 29.044 1.00 91.06 172 ASP A C 1
ATOM 1355 O O . ASP A 1 172 ? 4.465 6.597 29.230 1.00 91.06 172 ASP A O 1
ATOM 1359 N N . LEU A 1 173 ? 6.206 6.534 27.821 1.00 89.44 173 LEU A N 1
ATOM 1360 C CA . LEU A 1 173 ? 5.401 6.351 26.613 1.00 89.44 173 LEU A CA 1
ATOM 1361 C C . LEU A 1 173 ? 4.595 5.052 26.668 1.00 89.44 173 LEU A C 1
ATOM 1363 O O . LEU A 1 173 ? 3.390 5.081 26.463 1.00 89.44 173 LEU A O 1
ATOM 1367 N N . VAL A 1 174 ? 5.225 3.919 26.987 1.00 90.50 174 VAL A N 1
ATOM 1368 C CA . VAL A 1 174 ? 4.504 2.642 27.118 1.00 90.50 174 VAL A CA 1
ATOM 1369 C C . VAL A 1 174 ? 3.444 2.727 28.215 1.00 90.50 174 VAL A C 1
ATOM 1371 O O . VAL A 1 174 ? 2.336 2.237 28.022 1.00 90.50 174 VAL A O 1
ATOM 1374 N N . SER A 1 175 ? 3.755 3.367 29.343 1.00 92.88 175 SER A N 1
ATOM 1375 C CA . SER A 1 175 ? 2.795 3.549 30.436 1.00 92.88 175 SER A CA 1
ATOM 1376 C C . SER A 1 175 ? 1.622 4.427 30.000 1.00 92.88 175 SER A C 1
ATOM 1378 O O . SER A 1 175 ? 0.481 4.047 30.227 1.00 92.88 175 SER A O 1
ATOM 1380 N N . ALA A 1 176 ? 1.882 5.530 29.295 1.00 92.19 176 ALA A N 1
ATOM 1381 C CA . ALA A 1 176 ? 0.859 6.428 28.767 1.00 92.19 176 ALA A CA 1
ATOM 1382 C C . ALA A 1 176 ? -0.030 5.749 27.714 1.00 92.19 176 ALA A C 1
ATOM 1384 O O . ALA A 1 176 ? -1.247 5.905 27.751 1.00 92.19 176 ALA A O 1
ATOM 1385 N N . GLU A 1 177 ? 0.547 4.955 26.809 1.00 91.81 177 GLU A N 1
ATOM 1386 C CA . GLU A 1 177 ? -0.216 4.176 25.825 1.00 91.81 177 GLU A CA 1
ATOM 1387 C C . GLU A 1 177 ? -1.077 3.104 26.506 1.00 91.81 177 GLU A C 1
ATOM 1389 O O . GLU A 1 177 ? -2.242 2.915 26.151 1.00 91.81 177 GLU A O 1
ATOM 1394 N N . VAL A 1 178 ? -0.545 2.430 27.533 1.00 91.62 178 VAL A N 1
ATOM 1395 C CA . VAL A 1 178 ? -1.327 1.491 28.347 1.00 91.62 178 VAL A CA 1
ATOM 1396 C C . VAL A 1 178 ? -2.456 2.229 29.065 1.00 91.62 178 VAL A C 1
ATOM 1398 O O . VAL A 1 178 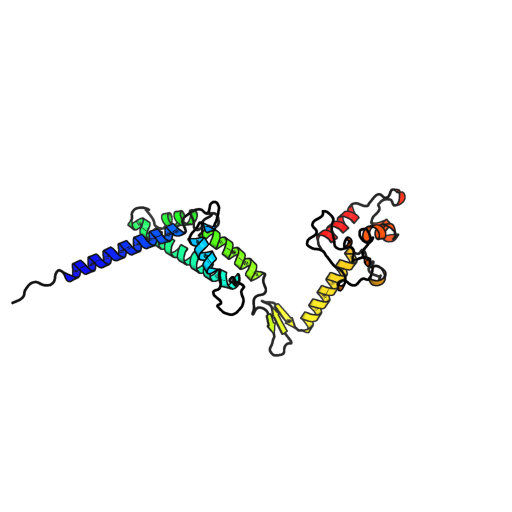? -3.595 1.782 28.996 1.00 91.62 178 VAL A O 1
ATOM 1401 N N . GLU A 1 179 ? -2.195 3.362 29.713 1.00 90.44 179 GLU A N 1
ATOM 1402 C CA . GLU A 1 179 ? -3.219 4.170 30.388 1.00 90.44 179 GLU A CA 1
ATOM 1403 C C . GLU A 1 179 ? -4.299 4.671 29.420 1.00 90.44 179 GLU A C 1
ATOM 1405 O O . GLU A 1 179 ? -5.491 4.607 29.740 1.00 90.44 179 GLU A O 1
ATOM 1410 N N . ALA A 1 180 ? -3.915 5.103 28.217 1.00 89.44 180 ALA A N 1
ATOM 1411 C CA . ALA A 1 180 ? -4.838 5.525 27.170 1.00 89.44 180 ALA A CA 1
ATOM 1412 C C . ALA A 1 180 ? -5.721 4.361 26.696 1.00 89.44 180 ALA A C 1
ATOM 1414 O O . ALA A 1 180 ? -6.948 4.489 26.688 1.00 89.44 180 ALA A O 1
ATOM 1415 N N . ALA A 1 181 ? -5.128 3.203 26.389 1.00 88.44 181 ALA A N 1
ATOM 1416 C CA . ALA A 1 181 ? -5.866 2.004 25.992 1.00 88.44 181 ALA A CA 1
ATOM 1417 C C . ALA A 1 181 ? -6.805 1.517 27.107 1.00 88.44 181 ALA A C 1
ATOM 1419 O O . ALA A 1 181 ? -7.955 1.150 26.859 1.00 88.44 181 ALA A O 1
ATOM 1420 N N . GLN A 1 182 ? -6.348 1.558 28.362 1.00 87.06 182 GLN A N 1
ATOM 1421 C CA . GLN A 1 182 ? -7.181 1.243 29.517 1.00 87.06 182 GLN A CA 1
ATOM 1422 C C . GLN A 1 182 ? -8.342 2.238 29.635 1.00 87.06 182 GLN A C 1
ATOM 1424 O O . GLN A 1 182 ? -9.464 1.808 29.891 1.00 87.06 182 GLN A O 1
ATOM 1429 N N . SER A 1 183 ? -8.115 3.534 29.436 1.00 87.19 183 SER A N 1
ATOM 1430 C CA . SER A 1 183 ? -9.168 4.556 29.510 1.00 87.19 183 SER A CA 1
ATOM 1431 C C . SER A 1 183 ? -10.221 4.376 28.413 1.00 87.19 183 SER A C 1
ATOM 1433 O O . SER A 1 183 ? -11.415 4.380 28.709 1.00 87.19 183 SER A O 1
ATOM 1435 N N . GLN A 1 184 ? -9.794 4.103 27.177 1.00 88.06 184 GLN A N 1
ATOM 1436 C CA . GLN A 1 184 ? -10.698 3.782 26.064 1.00 88.06 184 GLN A CA 1
ATOM 1437 C C . GLN A 1 184 ? -11.520 2.517 26.346 1.00 88.06 184 GLN A C 1
ATOM 1439 O O . GLN A 1 184 ? -12.737 2.505 26.163 1.00 88.06 184 GLN A O 1
ATOM 1444 N N . LEU A 1 185 ? -10.885 1.463 26.873 1.00 87.62 185 LEU A N 1
ATOM 1445 C CA . LEU A 1 185 ? -11.593 0.244 27.260 1.00 87.62 185 LEU A CA 1
ATOM 1446 C C . LEU A 1 185 ? -12.609 0.506 28.385 1.00 87.62 185 LEU A C 1
ATOM 1448 O O . LEU A 1 185 ? -13.693 -0.069 28.376 1.00 87.62 185 LEU A O 1
ATOM 1452 N N . ALA A 1 186 ? -12.297 1.378 29.348 1.00 88.25 186 ALA A N 1
ATOM 1453 C CA . ALA A 1 186 ? -13.245 1.769 30.393 1.00 88.25 186 ALA A CA 1
ATOM 1454 C C . ALA A 1 186 ? -14.465 2.505 29.817 1.00 88.25 186 ALA A C 1
ATOM 1456 O O . ALA A 1 186 ? -15.589 2.219 30.232 1.00 88.25 186 ALA A O 1
ATOM 1457 N N . GLU A 1 187 ? -14.257 3.391 28.841 1.00 87.94 187 GLU A N 1
ATOM 1458 C CA . GLU A 1 187 ? -15.331 4.095 28.136 1.00 87.94 187 GLU A CA 1
ATOM 1459 C C . GLU A 1 187 ? -16.235 3.120 27.365 1.00 87.94 187 GLU A C 1
ATOM 1461 O O . GLU A 1 187 ? -17.455 3.142 27.538 1.00 87.94 187 GLU A O 1
ATOM 1466 N N . LEU A 1 188 ? -15.651 2.191 26.600 1.00 88.81 188 LEU A N 1
ATOM 1467 C CA . LEU A 1 188 ? -16.388 1.150 25.865 1.00 88.81 188 LEU A CA 1
ATOM 1468 C C . LEU A 1 188 ? -17.186 0.222 26.775 1.00 88.81 188 LEU A C 1
ATOM 1470 O O . LEU A 1 188 ? -18.291 -0.215 26.437 1.00 88.81 188 LEU A O 1
ATOM 1474 N N . LEU A 1 189 ? -16.624 -0.084 27.941 1.00 88.75 189 LEU A N 1
ATOM 1475 C CA . LEU A 1 189 ? -17.281 -0.893 28.952 1.00 88.75 189 LEU A CA 1
ATOM 1476 C C . LEU A 1 189 ? -18.221 -0.068 29.830 1.00 88.75 189 LEU A C 1
ATOM 1478 O O . LEU A 1 189 ? -18.800 -0.650 30.740 1.00 88.75 189 LEU A O 1
ATOM 1482 N N . LEU A 1 190 ? -18.409 1.235 29.569 1.00 89.31 190 LEU A N 1
ATOM 1483 C CA . LEU A 1 190 ? -19.271 2.168 30.307 1.00 89.31 190 LEU A CA 1
ATOM 1484 C C . LEU A 1 190 ? -18.957 2.211 31.816 1.00 89.31 190 LEU A C 1
ATOM 1486 O O . LEU A 1 190 ? -19.862 2.220 32.660 1.00 89.31 190 LEU A O 1
ATOM 1490 N N . VAL A 1 191 ? -17.683 2.115 32.188 1.00 87.62 191 VAL A N 1
ATOM 1491 C CA . VAL A 1 191 ? -17.236 2.148 33.587 1.00 87.62 191 VAL A CA 1
ATOM 1492 C C . VAL A 1 191 ? -17.244 3.604 34.071 1.00 87.62 191 VAL A C 1
ATOM 1494 O O . VAL A 1 191 ? -16.652 4.455 33.409 1.00 87.62 191 VAL A O 1
ATOM 1497 N N . PRO A 1 192 ? -17.904 3.929 35.198 1.00 85.06 192 PRO A N 1
ATOM 1498 C CA . PRO A 1 192 ? -17.858 5.278 35.753 1.00 85.06 192 PRO A CA 1
ATOM 1499 C C . PRO A 1 192 ? -16.425 5.673 36.150 1.00 85.06 192 PRO A C 1
ATOM 1501 O O . PRO A 1 192 ? -15.692 4.813 36.641 1.00 85.06 192 PRO A O 1
ATOM 1504 N N . PRO A 1 193 ? -16.036 6.955 36.020 1.00 78.94 193 PRO A N 1
ATOM 1505 C CA . PRO A 1 193 ? -14.667 7.406 36.292 1.00 78.94 193 PRO A CA 1
ATOM 1506 C C . PRO A 1 193 ? -14.212 7.135 37.735 1.00 78.94 193 PRO A C 1
ATOM 1508 O O . PRO A 1 193 ? -13.053 6.804 37.958 1.00 78.94 193 PRO A O 1
ATOM 1511 N N . ASP A 1 194 ? -15.132 7.193 38.702 1.00 82.25 194 ASP A N 1
ATOM 1512 C CA . ASP A 1 194 ? -14.835 6.995 40.129 1.00 82.25 194 ASP A CA 1
ATOM 1513 C C . ASP A 1 194 ? -14.961 5.530 40.586 1.00 82.25 194 ASP A C 1
ATOM 1515 O O . ASP A 1 194 ? -14.973 5.239 41.784 1.00 82.25 194 ASP A O 1
ATOM 1519 N N . THR A 1 195 ? -15.131 4.584 39.656 1.00 83.19 195 THR A N 1
ATOM 1520 C CA . THR A 1 195 ? -15.329 3.167 39.986 1.00 83.19 195 THR A CA 1
ATOM 1521 C C . THR A 1 195 ? -14.197 2.312 39.444 1.00 83.19 195 THR A C 1
ATOM 1523 O O . THR A 1 195 ? -13.888 2.325 38.255 1.00 83.19 195 THR A O 1
ATOM 1526 N N . GLU A 1 196 ? -13.614 1.493 40.316 1.00 82.94 196 GLU A N 1
ATOM 1527 C CA . GLU A 1 196 ? -12.639 0.487 39.904 1.00 82.94 196 GLU A CA 1
ATOM 1528 C C . GLU A 1 196 ? -13.268 -0.497 38.916 1.00 82.94 196 GLU A C 1
ATOM 1530 O O . GLU A 1 196 ? -14.308 -1.108 39.182 1.00 82.94 196 GLU A O 1
ATOM 1535 N N . ARG A 1 197 ? -12.596 -0.697 37.780 1.00 82.38 197 ARG A N 1
ATOM 1536 C CA . ARG A 1 197 ? -13.068 -1.579 36.708 1.00 82.38 197 ARG A CA 1
ATOM 1537 C C . ARG A 1 197 ? -13.348 -2.997 37.179 1.00 82.38 197 ARG A C 1
ATOM 1539 O O . ARG A 1 197 ? -14.311 -3.600 36.728 1.00 82.38 197 ARG A O 1
ATOM 1546 N N . GLU A 1 198 ? -12.530 -3.507 38.088 1.00 83.56 198 GLU A N 1
ATOM 1547 C CA . GLU A 1 198 ? -12.638 -4.861 38.635 1.00 83.56 198 GLU A CA 1
ATOM 1548 C C . GLU A 1 198 ? -13.967 -5.117 39.352 1.00 83.56 198 GLU A C 1
ATOM 1550 O O . GLU A 1 198 ? -14.441 -6.248 39.389 1.00 83.56 198 GLU A O 1
ATOM 1555 N N . LYS A 1 199 ? -14.604 -4.062 39.877 1.00 83.44 199 LYS A N 1
ATOM 1556 C CA . LYS A 1 199 ? -15.923 -4.149 40.520 1.00 83.44 199 LYS A CA 1
ATOM 1557 C C . LYS A 1 199 ? -17.070 -4.208 39.513 1.00 83.44 199 LYS A C 1
ATOM 1559 O O . LYS A 1 199 ? -18.187 -4.562 39.879 1.00 83.44 199 LYS A O 1
ATOM 1564 N N . VAL A 1 200 ? -16.811 -3.821 38.266 1.00 83.88 200 VAL A N 1
ATOM 1565 C CA . VAL A 1 200 ? -17.827 -3.635 37.225 1.00 83.88 200 VAL A CA 1
ATOM 1566 C C . VAL A 1 200 ? -17.724 -4.708 36.150 1.00 83.88 200 VAL A C 1
ATOM 1568 O O . VAL A 1 200 ? -18.736 -5.267 35.736 1.00 83.88 200 VAL A O 1
ATOM 1571 N N . VAL A 1 201 ? -16.513 -4.970 35.668 1.00 85.12 201 VAL A N 1
ATOM 1572 C CA . VAL A 1 201 ? -16.242 -5.823 34.513 1.00 85.12 201 VAL A CA 1
ATOM 1573 C C . VAL A 1 201 ? -15.965 -7.250 34.990 1.00 85.12 201 VAL A C 1
ATOM 1575 O O . VAL A 1 201 ? -15.137 -7.429 35.885 1.00 85.12 201 VAL A O 1
ATOM 1578 N N . PRO A 1 202 ? -16.608 -8.273 34.394 1.00 81.75 202 PRO A N 1
ATOM 1579 C CA . PRO A 1 202 ? -16.330 -9.665 34.717 1.00 81.75 202 PRO A CA 1
ATOM 1580 C C . PRO A 1 202 ? -14.846 -9.994 34.554 1.00 81.75 202 PRO A C 1
ATOM 1582 O O . PRO A 1 202 ? -14.247 -9.710 33.516 1.00 81.75 202 PRO A O 1
ATOM 1585 N N . GLN A 1 203 ? -14.262 -10.618 35.573 1.00 82.81 203 GLN A N 1
ATOM 1586 C CA . GLN A 1 203 ? -12.880 -11.073 35.528 1.00 82.81 203 GLN A CA 1
ATOM 1587 C C . GLN A 1 203 ? -12.818 -12.501 34.991 1.00 82.81 203 GLN A C 1
ATOM 1589 O O . GLN A 1 203 ? -13.392 -13.425 35.563 1.00 82.81 203 GLN A O 1
ATOM 1594 N N . PHE A 1 204 ? -12.089 -12.685 33.897 1.00 83.81 204 PHE A N 1
ATOM 1595 C CA . PHE A 1 204 ? -11.745 -13.994 33.358 1.00 83.81 204 PHE A CA 1
ATOM 1596 C C . PHE A 1 204 ? -10.352 -13.943 32.734 1.00 83.81 204 PHE A C 1
ATOM 1598 O O . PHE A 1 204 ? -9.854 -12.887 32.342 1.00 83.81 204 PHE A O 1
ATOM 1605 N N . SER A 1 205 ? -9.700 -15.100 32.650 1.00 84.00 205 SER A N 1
ATOM 1606 C CA . SER A 1 205 ? -8.384 -15.197 32.028 1.00 84.00 205 SER A CA 1
ATOM 1607 C C . SER A 1 205 ? -8.521 -15.135 30.509 1.00 84.00 205 SER A C 1
ATOM 1609 O O . SER A 1 205 ? -9.086 -16.033 29.894 1.00 84.00 205 SER A O 1
ATOM 1611 N N . LEU A 1 206 ? -7.944 -14.108 29.878 1.00 83.75 206 LEU A N 1
ATOM 1612 C CA . LEU A 1 206 ? -7.887 -14.036 28.412 1.00 83.75 206 LEU A CA 1
ATOM 1613 C C . LEU A 1 206 ? -7.092 -15.203 27.808 1.00 83.75 206 LEU A C 1
ATOM 1615 O O . LEU A 1 206 ? -7.366 -15.625 26.693 1.00 83.75 206 LEU A O 1
ATOM 1619 N N . ARG A 1 207 ? -6.134 -15.767 28.559 1.00 85.56 207 ARG A N 1
ATOM 1620 C CA . ARG A 1 207 ? -5.307 -16.899 28.107 1.00 85.56 207 ARG A CA 1
ATOM 1621 C C . ARG A 1 207 ? -6.078 -18.212 28.003 1.00 85.56 207 ARG A C 1
ATOM 1623 O O . ARG A 1 207 ? -5.600 -19.124 27.342 1.00 85.56 207 ARG A O 1
ATOM 1630 N N . SER A 1 208 ? -7.208 -18.335 28.700 1.00 85.69 208 SER A N 1
ATOM 1631 C CA . SER A 1 208 ? -8.047 -19.535 28.644 1.00 85.69 208 SER A CA 1
ATOM 1632 C C . SER A 1 208 ? -9.138 -19.450 27.581 1.00 85.69 208 SER A C 1
ATOM 1634 O O . SER A 1 208 ? -9.890 -20.406 27.435 1.00 85.69 208 SER A O 1
ATOM 1636 N N . ILE A 1 209 ? -9.260 -18.320 26.877 1.00 88.06 209 ILE A N 1
ATOM 1637 C CA . ILE A 1 209 ? -10.236 -18.167 25.799 1.00 88.06 209 ILE A CA 1
ATOM 1638 C C . ILE A 1 209 ? -9.733 -18.935 24.590 1.00 88.06 209 ILE A C 1
ATOM 1640 O O . ILE A 1 209 ? -8.613 -18.725 24.125 1.00 88.06 209 ILE A O 1
ATOM 1644 N N . ILE A 1 210 ? -10.589 -19.812 24.086 1.00 86.56 210 ILE A N 1
ATOM 1645 C CA . ILE A 1 210 ? -10.328 -20.596 22.886 1.00 86.56 210 ILE A CA 1
ATOM 1646 C C . ILE A 1 210 ? -11.219 -20.062 21.773 1.00 86.56 210 ILE A C 1
ATOM 1648 O O . ILE A 1 210 ? -12.398 -19.788 21.998 1.00 86.56 210 ILE A O 1
ATOM 1652 N N . ASP A 1 211 ? -10.651 -19.900 20.585 1.00 86.00 211 ASP A N 1
ATOM 1653 C CA . ASP A 1 211 ? -11.396 -19.541 19.386 1.00 86.00 211 ASP A CA 1
ATOM 1654 C C . ASP A 1 211 ? -11.203 -20.622 18.322 1.00 86.00 211 ASP A C 1
ATOM 1656 O O . ASP A 1 211 ? -10.144 -21.254 18.262 1.00 86.00 211 ASP A O 1
ATOM 1660 N N . ASP A 1 212 ? -12.229 -20.833 17.503 1.00 85.56 212 ASP A N 1
ATOM 1661 C CA . ASP A 1 212 ? -12.171 -21.743 16.360 1.00 85.56 212 ASP A CA 1
ATOM 1662 C C . ASP A 1 212 ? -12.201 -20.915 15.069 1.00 85.56 212 ASP A C 1
ATOM 1664 O O . ASP A 1 212 ? -13.281 -20.523 14.619 1.00 85.56 212 ASP A O 1
ATOM 1668 N N . PRO A 1 213 ? -11.034 -20.631 14.460 1.00 81.75 213 PRO A N 1
ATOM 1669 C CA . PRO A 1 213 ? -10.955 -19.816 13.252 1.00 81.75 213 PRO A CA 1
ATOM 1670 C C . PRO A 1 213 ? -11.459 -20.546 11.998 1.00 81.75 213 PRO A C 1
ATOM 1672 O O . PRO A 1 213 ? -11.529 -19.932 10.933 1.00 81.75 213 PRO A O 1
ATOM 1675 N N . SER A 1 214 ? -11.762 -21.848 12.084 1.00 83.44 214 SER A N 1
ATOM 1676 C CA . SER A 1 214 ? -12.317 -22.615 10.963 1.00 83.44 214 SER A CA 1
ATOM 1677 C C . SER A 1 214 ? -13.840 -22.499 10.855 1.00 83.44 214 SER A C 1
ATOM 1679 O O . SER A 1 214 ? -14.402 -22.769 9.790 1.00 83.44 214 SER A O 1
ATOM 1681 N N . GLU A 1 215 ? -14.504 -22.047 11.922 1.00 84.12 215 GLU A N 1
ATOM 1682 C CA . GLU A 1 215 ? -15.948 -21.851 11.953 1.00 84.12 215 GLU A CA 1
ATOM 1683 C C . GLU A 1 215 ? -16.327 -20.500 11.331 1.00 84.12 215 GLU A C 1
ATOM 1685 O O . GLU A 1 215 ? -15.909 -19.430 11.773 1.00 84.12 215 GLU A O 1
ATOM 1690 N N . SER A 1 216 ? -17.138 -20.561 10.275 1.00 80.62 216 SER A N 1
ATOM 1691 C CA . SER A 1 216 ? -17.529 -19.404 9.455 1.00 80.62 216 SER A CA 1
ATOM 1692 C C . SER A 1 216 ? -19.035 -19.144 9.469 1.00 80.62 216 SER A C 1
ATOM 1694 O O . SER A 1 216 ? -19.534 -18.311 8.706 1.00 80.62 216 SER A O 1
ATOM 1696 N N . ALA A 1 217 ? -19.776 -19.830 10.345 1.00 83.62 217 ALA A N 1
ATOM 1697 C CA . ALA A 1 217 ? -21.192 -19.590 10.547 1.00 83.62 217 ALA A CA 1
ATOM 1698 C C . ALA A 1 217 ? -21.468 -18.100 10.850 1.00 83.62 217 ALA A C 1
ATOM 1700 O O . ALA A 1 217 ? -20.845 -17.511 11.741 1.00 83.62 217 ALA A O 1
ATOM 1701 N N . PRO A 1 218 ? -22.431 -17.469 10.153 1.00 79.12 218 PRO A N 1
ATOM 1702 C CA . PRO A 1 218 ? -22.813 -16.090 10.429 1.00 79.12 218 PRO A CA 1
ATOM 1703 C C . PRO A 1 218 ? -23.201 -15.887 11.900 1.00 79.12 218 PRO A C 1
ATOM 1705 O O . PRO A 1 218 ? -24.083 -16.569 12.422 1.00 79.12 218 PRO A O 1
ATOM 1708 N N . GLY A 1 219 ? -22.555 -14.927 12.566 1.00 78.44 219 GLY A N 1
ATOM 1709 C CA . GLY A 1 219 ? -22.781 -14.631 13.985 1.00 78.44 219 GLY A CA 1
ATOM 1710 C C . GLY A 1 219 ? -21.984 -15.500 14.965 1.00 78.44 219 GLY A C 1
ATOM 1711 O O . GLY A 1 219 ? -22.173 -15.354 16.176 1.00 78.44 219 GLY A O 1
ATOM 1712 N N . TRP A 1 220 ? -21.097 -16.370 14.472 1.00 82.06 220 TRP A N 1
ATOM 1713 C CA . TRP A 1 220 ? -20.108 -17.047 15.304 1.00 82.06 220 TRP A CA 1
ATOM 1714 C C . TRP A 1 220 ? -19.098 -16.053 15.890 1.00 82.06 220 TRP A C 1
ATOM 1716 O O . TRP A 1 220 ? -18.695 -15.085 15.248 1.00 82.06 220 TRP A O 1
ATOM 1726 N N . ASN A 1 221 ? -18.710 -16.291 17.139 1.00 84.50 221 ASN A N 1
ATOM 1727 C CA . ASN A 1 221 ? -17.606 -15.630 17.828 1.00 84.50 221 ASN A CA 1
ATOM 1728 C C . ASN A 1 221 ? -17.146 -16.518 18.995 1.00 84.50 221 ASN A C 1
ATOM 1730 O O . ASN A 1 221 ? -17.856 -17.450 19.384 1.00 84.50 221 ASN A O 1
ATOM 1734 N N . PHE A 1 222 ? -16.021 -16.181 19.624 1.00 85.44 222 PHE A N 1
ATOM 1735 C CA . PHE A 1 222 ? -15.453 -16.951 20.736 1.00 85.44 222 PHE A CA 1
ATOM 1736 C C . PHE A 1 222 ? -16.420 -17.181 21.919 1.00 85.44 222 PHE A C 1
ATOM 1738 O O . PHE A 1 222 ? -16.281 -18.164 22.642 1.00 85.44 222 PHE A O 1
ATOM 1745 N N . THR A 1 223 ? -17.457 -16.358 22.125 1.00 85.31 223 THR A N 1
ATOM 1746 C CA . THR A 1 223 ? -18.465 -16.607 23.185 1.00 85.31 223 THR A CA 1
ATOM 1747 C C . THR A 1 223 ? -19.408 -17.778 22.870 1.00 85.31 223 THR A C 1
ATOM 1749 O O . THR A 1 223 ? -20.190 -18.193 23.723 1.00 85.31 223 THR A O 1
ATOM 1752 N N . CYS A 1 224 ? -19.389 -18.289 21.636 1.00 83.44 224 CYS A N 1
ATOM 1753 C CA . CYS A 1 224 ? -20.138 -19.469 21.198 1.00 83.44 224 CYS A CA 1
ATOM 1754 C C . CYS A 1 224 ? -19.388 -20.776 21.464 1.00 83.44 224 CYS A C 1
ATOM 1756 O O . CYS A 1 224 ? -20.004 -21.840 21.437 1.00 83.44 224 CYS A O 1
ATOM 1758 N N . HIS A 1 225 ? -18.078 -20.701 21.705 1.00 86.50 225 HIS A N 1
ATOM 1759 C CA . HIS A 1 225 ? -17.240 -21.877 21.858 1.00 86.50 225 HIS A CA 1
ATOM 1760 C C . HIS A 1 225 ? -17.626 -22.662 23.122 1.00 86.50 225 HIS A C 1
ATOM 1762 O O . HIS A 1 225 ? -17.781 -22.089 24.205 1.00 86.50 225 HIS A O 1
ATOM 1768 N N . LEU A 1 226 ? -17.762 -23.987 22.995 1.00 85.06 226 LEU A N 1
ATOM 1769 C CA . LEU A 1 226 ? -18.248 -24.866 24.070 1.00 85.06 226 LEU A CA 1
ATOM 1770 C C . LEU A 1 226 ? -17.365 -24.805 25.323 1.00 85.06 226 LEU A C 1
ATOM 1772 O O . LEU A 1 226 ? -17.879 -24.844 26.431 1.00 85.06 226 LEU A O 1
ATOM 1776 N N . GLN A 1 227 ? -16.050 -24.656 25.146 1.00 85.50 227 GLN A N 1
ATOM 1777 C CA . GLN A 1 227 ? -15.089 -24.610 26.257 1.00 85.50 227 GLN A CA 1
ATOM 1778 C C . GLN A 1 227 ? -15.013 -23.238 26.948 1.00 85.50 227 GLN A C 1
ATOM 1780 O O . GLN A 1 227 ? -14.439 -23.130 28.028 1.00 85.50 227 GLN A O 1
ATOM 1785 N N . ASN A 1 228 ? -15.617 -22.192 26.371 1.00 89.19 228 ASN A N 1
ATOM 1786 C CA . ASN A 1 228 ? -15.644 -20.851 26.957 1.00 89.19 228 ASN A CA 1
ATOM 1787 C C . ASN A 1 228 ? -16.885 -20.654 27.846 1.00 89.19 228 ASN A C 1
ATOM 1789 O O . ASN A 1 228 ? -17.594 -19.657 27.710 1.00 89.19 228 ASN A O 1
ATOM 1793 N N . GLU A 1 229 ? -17.151 -21.595 28.758 1.00 83.69 229 GLU A N 1
ATOM 1794 C CA . GLU A 1 229 ? -18.358 -21.610 29.607 1.00 83.69 229 GLU A CA 1
ATOM 1795 C C . GLU A 1 229 ? -18.540 -20.308 30.403 1.00 83.69 229 GLU A C 1
ATOM 1797 O O . GLU A 1 229 ? -19.649 -19.797 30.532 1.00 83.69 229 GLU A O 1
ATOM 1802 N N . VAL A 1 230 ? -17.436 -19.706 30.860 1.00 84.06 230 VAL A N 1
ATOM 1803 C CA . VAL A 1 230 ? -17.427 -18.436 31.613 1.00 84.06 230 VAL A CA 1
ATOM 1804 C C . VAL A 1 230 ? -17.991 -17.263 30.797 1.00 84.06 230 VAL A C 1
ATOM 1806 O O . VAL A 1 230 ? -18.452 -16.280 31.365 1.00 84.06 230 VAL A O 1
ATOM 1809 N N . LEU A 1 231 ? -17.970 -17.351 29.464 1.00 83.94 231 LEU A N 1
ATOM 1810 C CA . LEU A 1 231 ? -18.459 -16.304 28.561 1.00 83.94 231 LEU A CA 1
ATOM 1811 C C . LEU A 1 231 ? -19.893 -16.557 28.079 1.00 83.94 231 LEU A C 1
ATOM 1813 O O . LEU A 1 231 ? -20.483 -15.702 27.406 1.00 83.94 231 LEU A O 1
ATOM 1817 N N . HIS A 1 232 ? -20.480 -17.709 28.409 1.00 82.81 232 HIS A N 1
ATOM 1818 C CA . HIS A 1 232 ? -21.848 -18.022 28.011 1.00 82.81 232 HIS A CA 1
ATOM 1819 C C . HIS A 1 232 ? -22.822 -17.059 28.701 1.00 82.81 232 HIS A C 1
ATOM 1821 O O . HIS A 1 232 ? -22.716 -16.762 29.885 1.00 82.81 232 HIS A O 1
ATOM 1827 N N . GLY A 1 233 ? -23.762 -16.506 27.932 1.00 78.38 233 GLY A N 1
ATOM 1828 C CA . GLY A 1 233 ? -24.700 -15.487 28.421 1.00 78.38 233 GLY A CA 1
ATOM 1829 C C . GLY A 1 233 ? -24.158 -14.051 28.430 1.00 78.38 233 GLY A C 1
ATOM 1830 O O . GLY A 1 233 ? -24.950 -13.115 28.505 1.00 78.38 233 GLY A O 1
ATOM 1831 N N . HIS A 1 234 ? -22.854 -13.834 28.230 1.00 83.19 234 HIS A N 1
ATOM 1832 C CA . HIS A 1 234 ? -22.266 -12.487 28.219 1.00 83.19 234 HIS A CA 1
ATOM 1833 C C . HIS A 1 234 ? -22.392 -11.742 26.878 1.00 83.19 234 HIS A C 1
ATOM 1835 O O . HIS A 1 234 ? -21.996 -10.582 26.778 1.00 83.19 234 HIS A O 1
ATOM 1841 N N . ARG A 1 235 ? -23.019 -12.338 25.853 1.00 82.19 235 ARG A N 1
ATOM 1842 C CA . ARG A 1 235 ? -23.235 -11.686 24.540 1.00 82.19 235 ARG A CA 1
ATOM 1843 C C . ARG A 1 235 ? -24.014 -10.377 24.620 1.00 82.19 235 ARG A C 1
ATOM 1845 O O . ARG A 1 235 ? -23.817 -9.493 23.798 1.00 82.19 235 ARG A O 1
ATOM 1852 N N . ARG A 1 236 ? -24.925 -10.271 25.586 1.00 85.12 236 ARG A N 1
ATOM 1853 C CA . ARG A 1 236 ? -25.751 -9.079 25.815 1.00 85.12 236 ARG A CA 1
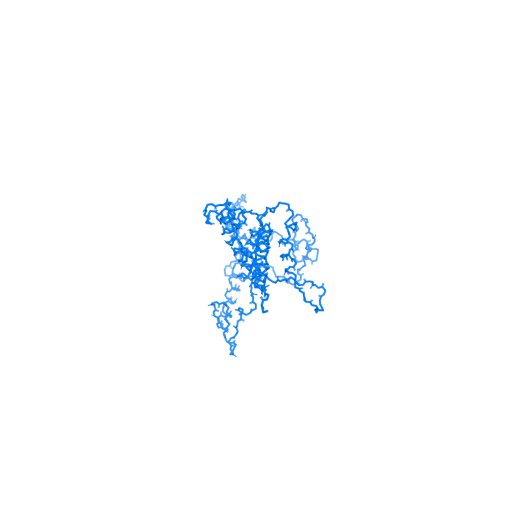ATOM 1854 C C . ARG A 1 236 ? -25.306 -8.310 27.051 1.00 85.12 236 ARG A C 1
ATOM 1856 O O . ARG A 1 236 ? -26.049 -7.466 27.524 1.00 85.12 236 ARG A O 1
ATOM 1863 N N . TRP A 1 237 ? -24.099 -8.557 27.557 1.00 88.06 237 TRP A N 1
ATOM 1864 C CA . TRP A 1 237 ? -23.672 -8.032 28.851 1.00 88.06 237 TRP A CA 1
ATOM 1865 C C . TRP A 1 237 ? -23.745 -6.498 28.943 1.00 88.06 237 TRP A C 1
ATOM 1867 O O . TRP A 1 237 ? -24.285 -5.984 29.919 1.00 88.06 237 TRP A O 1
ATOM 1877 N N . ILE A 1 238 ? -23.296 -5.765 27.914 1.00 89.00 238 ILE A N 1
ATOM 1878 C CA . ILE A 1 238 ? -23.421 -4.295 27.872 1.00 89.00 238 ILE A CA 1
ATOM 1879 C C . ILE A 1 238 ? -24.890 -3.862 27.894 1.00 89.00 238 ILE A C 1
ATOM 1881 O O . ILE A 1 238 ? -25.260 -2.972 28.655 1.00 89.00 238 ILE A O 1
ATOM 1885 N N . LEU A 1 239 ? -25.738 -4.514 27.095 1.00 87.94 239 LEU A N 1
ATOM 1886 C CA . LEU A 1 239 ? -27.168 -4.217 27.037 1.00 87.94 239 LEU A CA 1
ATOM 1887 C C . LEU A 1 239 ? -27.841 -4.482 28.390 1.00 87.94 239 LEU A C 1
ATOM 1889 O O . LEU A 1 239 ? -28.533 -3.616 28.917 1.00 87.94 239 LEU A O 1
ATOM 1893 N N . ASP A 1 240 ? -27.593 -5.648 28.983 1.00 88.44 240 ASP A N 1
ATOM 1894 C CA . ASP A 1 240 ? -28.126 -6.030 30.290 1.00 88.44 240 ASP A CA 1
ATOM 1895 C C . ASP A 1 240 ? -27.659 -5.068 31.382 1.00 88.44 240 ASP A C 1
ATOM 1897 O O . ASP A 1 240 ? -28.408 -4.762 32.310 1.00 88.44 240 ASP A O 1
ATOM 1901 N N . ARG A 1 241 ? -26.431 -4.557 31.269 1.00 88.56 241 ARG A N 1
ATOM 1902 C CA . ARG A 1 241 ? -25.893 -3.555 32.183 1.00 88.56 241 ARG A CA 1
ATOM 1903 C C . ARG A 1 241 ? -26.590 -2.207 32.025 1.00 88.56 241 ARG A C 1
ATOM 1905 O O . ARG A 1 241 ? -26.999 -1.640 33.035 1.00 88.56 241 ARG A O 1
ATOM 1912 N N . ILE A 1 242 ? -26.799 -1.737 30.792 1.00 88.88 242 ILE A N 1
ATOM 1913 C CA . ILE A 1 242 ? -27.587 -0.524 30.521 1.00 88.88 242 ILE A CA 1
ATOM 1914 C C . ILE A 1 242 ? -29.000 -0.659 31.097 1.00 88.88 242 ILE A C 1
ATOM 1916 O O . ILE A 1 242 ? -29.525 0.311 31.626 1.00 88.88 242 ILE A O 1
ATOM 1920 N N . LEU A 1 243 ? -29.605 -1.850 31.039 1.00 87.12 243 LEU A N 1
ATOM 1921 C CA . LEU A 1 243 ? -30.946 -2.103 31.576 1.00 87.12 243 LEU A CA 1
ATOM 1922 C C . LEU A 1 243 ? -30.987 -2.194 33.112 1.00 87.12 243 LEU A C 1
ATOM 1924 O O . LEU A 1 243 ? -31.973 -1.780 33.722 1.00 87.12 243 LEU A O 1
ATOM 1928 N N . LYS A 1 244 ? -29.946 -2.731 33.756 1.00 87.62 244 LYS A N 1
ATOM 1929 C CA . LYS A 1 244 ? -29.889 -2.882 35.222 1.00 87.62 244 LYS A CA 1
ATOM 1930 C C . LYS A 1 244 ? -29.567 -1.560 35.919 1.00 87.62 244 LYS A C 1
ATOM 1932 O O . LYS A 1 244 ? -30.286 -1.150 36.836 1.00 87.62 244 LYS A O 1
ATOM 1937 N N . GLU A 1 245 ? -28.526 -0.874 35.460 1.00 87.62 245 GLU A N 1
ATOM 1938 C CA . GLU A 1 245 ? -27.974 0.306 36.123 1.00 87.62 245 GLU A CA 1
ATOM 1939 C C . GLU A 1 245 ? -28.851 1.546 35.921 1.00 87.62 245 GLU A C 1
ATOM 1941 O O . GLU A 1 245 ? -29.141 1.959 34.799 1.00 87.62 245 GLU A O 1
ATOM 1946 N N . THR A 1 246 ? -29.271 2.182 37.017 1.00 85.56 246 THR A N 1
ATOM 1947 C CA . THR A 1 246 ? -30.190 3.336 36.975 1.00 85.56 246 THR A CA 1
ATOM 1948 C C . THR A 1 246 ? -29.581 4.550 36.277 1.00 85.56 246 THR A C 1
ATOM 1950 O O . THR A 1 246 ? -30.276 5.257 35.552 1.00 85.56 246 THR A O 1
ATOM 1953 N N . PHE A 1 247 ? -28.283 4.795 36.460 1.00 87.25 247 PHE A N 1
ATOM 1954 C CA . PHE A 1 247 ? -27.603 5.924 35.825 1.00 87.25 247 PHE A CA 1
ATOM 1955 C C . PHE A 1 247 ? -27.445 5.727 34.310 1.00 87.25 247 PHE A C 1
ATOM 1957 O O . PHE A 1 247 ? -27.667 6.673 33.558 1.00 87.25 247 PHE A O 1
ATOM 1964 N N . LEU A 1 248 ? -27.150 4.502 33.850 1.00 87.31 248 LEU A N 1
ATOM 1965 C CA . LEU A 1 248 ? -27.077 4.189 32.418 1.00 87.31 248 LEU A CA 1
ATOM 1966 C C . LEU A 1 248 ? -28.455 4.254 31.765 1.00 87.31 248 LEU A C 1
ATOM 1968 O O . LEU A 1 248 ? -28.574 4.793 30.668 1.00 87.31 248 LEU A O 1
ATOM 1972 N N . ARG A 1 249 ? -29.511 3.791 32.448 1.00 87.25 249 ARG A N 1
ATOM 1973 C CA . ARG A 1 249 ? -30.879 3.922 31.928 1.00 87.25 249 ARG A CA 1
ATOM 1974 C C . ARG A 1 249 ? -31.254 5.372 31.639 1.00 87.25 249 ARG A C 1
ATOM 1976 O O . ARG A 1 249 ? -31.756 5.660 30.559 1.00 87.25 249 ARG A O 1
ATOM 1983 N N . ARG A 1 250 ? -30.947 6.291 32.556 1.00 85.81 250 ARG A N 1
ATOM 1984 C CA . ARG A 1 250 ? -31.222 7.728 32.377 1.00 85.81 250 ARG A CA 1
ATOM 1985 C C . ARG A 1 250 ? -30.459 8.358 31.209 1.00 85.81 250 ARG A C 1
ATOM 1987 O O . ARG A 1 250 ? -30.933 9.334 30.622 1.00 85.81 250 ARG A O 1
ATOM 1994 N N . ASP A 1 251 ? -29.278 7.833 30.889 1.00 86.44 251 ASP A N 1
ATOM 1995 C CA . ASP A 1 251 ? -28.452 8.352 29.796 1.00 86.44 251 ASP A CA 1
ATOM 1996 C C . ASP A 1 251 ? -28.856 7.776 28.428 1.00 86.44 251 ASP A C 1
ATOM 1998 O O . ASP A 1 251 ? -28.914 8.499 27.427 1.00 86.44 251 ASP A O 1
ATOM 2002 N N . PHE A 1 252 ? -29.196 6.484 28.391 1.00 87.62 252 PHE A N 1
ATOM 2003 C CA . PHE A 1 252 ? -29.514 5.752 27.163 1.00 87.62 252 PHE A CA 1
ATOM 2004 C C . PHE A 1 252 ? -31.001 5.762 26.781 1.00 87.62 252 PHE A C 1
ATOM 2006 O O . PHE A 1 252 ? -31.302 5.562 25.603 1.00 87.62 252 PHE A O 1
ATOM 2013 N N . PHE A 1 253 ? -31.933 6.017 27.706 1.00 88.50 253 PHE A N 1
ATOM 2014 C CA . PHE A 1 253 ? -33.367 6.127 27.411 1.00 88.50 253 PHE A CA 1
ATOM 2015 C C . PHE A 1 253 ? -33.849 7.589 27.422 1.00 88.50 253 PHE A C 1
ATOM 2017 O O . PHE A 1 253 ? -33.453 8.411 28.249 1.00 88.50 253 PHE A O 1
ATOM 2024 N N . GLU A 1 254 ? -34.729 7.934 26.479 1.00 83.88 254 GLU A N 1
ATOM 2025 C CA . GLU A 1 254 ? -35.514 9.179 26.510 1.00 83.88 254 GLU A CA 1
ATOM 2026 C C . GLU A 1 254 ? -36.674 9.067 27.500 1.00 83.88 254 GLU A C 1
ATOM 2028 O O . GLU A 1 254 ? -37.010 10.028 28.185 1.00 83.88 254 GLU A O 1
ATOM 2033 N N . ASN A 1 255 ? -37.285 7.884 27.563 1.00 79.06 255 ASN A N 1
ATOM 2034 C CA . ASN A 1 255 ? -38.366 7.566 28.478 1.00 79.06 255 ASN A CA 1
ATOM 2035 C C . ASN A 1 255 ? -38.222 6.103 28.926 1.00 79.06 255 ASN A C 1
ATOM 2037 O O . ASN A 1 255 ? -38.330 5.184 28.110 1.00 79.06 255 ASN A O 1
ATOM 2041 N N . GLU A 1 256 ? -37.977 5.910 30.225 1.00 75.25 256 GLU A N 1
ATOM 2042 C CA . GLU A 1 256 ? -37.753 4.598 30.842 1.00 75.25 256 GLU A CA 1
ATOM 2043 C C . GLU A 1 256 ? -38.998 3.694 30.786 1.00 75.25 256 GLU A C 1
ATOM 2045 O O . GLU A 1 256 ? -38.863 2.487 30.607 1.00 75.25 256 GLU A O 1
ATOM 2050 N N . GLU A 1 257 ? -40.208 4.258 30.870 1.00 74.31 257 GLU A N 1
ATOM 2051 C CA . GLU A 1 257 ? -41.470 3.497 30.893 1.00 74.31 257 GLU A CA 1
ATOM 2052 C C . GLU A 1 257 ? -41.848 2.942 29.515 1.00 74.31 257 GLU A C 1
ATOM 2054 O O . GLU A 1 257 ? -42.474 1.891 29.405 1.00 74.31 257 GLU A O 1
ATOM 2059 N N . THR A 1 258 ? -41.444 3.637 28.450 1.00 77.56 258 THR A N 1
ATOM 2060 C CA . THR A 1 258 ? -41.715 3.229 27.057 1.00 77.56 258 THR A CA 1
ATOM 2061 C C . THR A 1 258 ? -40.538 2.503 26.404 1.00 77.56 258 THR A C 1
ATOM 2063 O O . THR A 1 258 ? -40.633 2.125 25.237 1.00 77.56 258 THR A O 1
ATOM 2066 N N . ALA A 1 259 ? -39.427 2.326 27.133 1.00 80.31 259 ALA A N 1
ATOM 2067 C CA . ALA A 1 259 ? -38.167 1.776 26.628 1.00 80.31 259 ALA A CA 1
ATOM 2068 C C . ALA A 1 259 ? -37.673 2.458 25.333 1.00 80.31 259 ALA A C 1
ATOM 2070 O O . ALA A 1 259 ? -37.046 1.830 24.474 1.00 80.31 259 ALA A O 1
ATOM 2071 N N . LYS A 1 260 ? -37.957 3.759 25.172 1.00 85.69 260 LYS A N 1
ATOM 2072 C CA . LYS A 1 260 ? -37.556 4.519 23.984 1.00 85.69 260 LYS A CA 1
ATOM 2073 C C . LYS A 1 260 ? -36.102 4.969 24.116 1.00 85.69 260 LYS A C 1
ATOM 2075 O O . LYS A 1 260 ? -35.774 5.772 24.988 1.00 85.69 260 LYS A O 1
ATOM 2080 N N . TRP A 1 261 ? -35.239 4.455 23.244 1.00 87.75 261 TRP A N 1
ATOM 2081 C CA . TRP A 1 261 ? -33.808 4.763 23.223 1.00 87.75 261 TRP A CA 1
ATOM 2082 C C . TRP A 1 261 ? -33.519 6.203 22.799 1.00 87.75 261 TRP A C 1
ATOM 2084 O O . TRP A 1 261 ? -34.122 6.719 21.857 1.00 87.75 261 TRP A O 1
ATOM 2094 N N . ARG A 1 262 ? -32.520 6.815 23.436 1.00 90.19 262 ARG A N 1
ATOM 2095 C CA . ARG A 1 262 ? -31.913 8.073 23.004 1.00 90.19 262 ARG A CA 1
ATOM 2096 C C . ARG A 1 262 ? -30.912 7.783 21.892 1.00 90.19 262 ARG A C 1
ATOM 2098 O O . ARG A 1 262 ? -29.758 7.436 22.143 1.00 90.19 262 ARG A O 1
ATOM 2105 N N . LEU A 1 263 ? -31.363 7.942 20.649 1.00 88.62 263 LEU A N 1
ATOM 2106 C CA . LEU A 1 263 ? -30.591 7.580 19.452 1.00 88.62 263 LEU A CA 1
ATOM 2107 C C . LEU A 1 263 ? -29.227 8.279 19.374 1.00 88.62 263 LEU A C 1
ATOM 2109 O O . LEU A 1 263 ? -28.272 7.685 18.888 1.00 88.62 263 LEU A O 1
ATOM 2113 N N . GLN A 1 264 ? -29.107 9.505 19.892 1.00 89.62 264 GLN A N 1
ATOM 2114 C CA . GLN A 1 264 ? -27.838 10.237 19.905 1.00 89.62 264 GLN A CA 1
ATOM 2115 C C . GLN A 1 264 ? -26.780 9.566 20.797 1.00 89.62 264 GLN A C 1
ATOM 2117 O O . GLN A 1 264 ? -25.632 9.427 20.380 1.00 89.62 264 GLN A O 1
ATOM 2122 N N . THR A 1 265 ? -27.154 9.117 22.001 1.00 88.00 265 THR A N 1
ATOM 2123 C CA . THR A 1 265 ? -26.231 8.436 22.927 1.00 88.00 265 THR A CA 1
ATOM 2124 C C . THR A 1 265 ? -25.834 7.067 22.391 1.00 88.00 265 THR A C 1
ATOM 2126 O O . THR A 1 265 ? -24.655 6.719 22.415 1.00 88.00 265 THR A O 1
ATOM 2129 N N . VAL A 1 266 ? -26.800 6.320 21.846 1.00 88.69 266 VAL A N 1
ATOM 2130 C CA . VAL A 1 266 ? -26.543 5.022 21.204 1.00 88.69 266 VAL A CA 1
ATOM 2131 C C . VAL A 1 266 ? -25.622 5.192 19.994 1.00 88.69 266 VAL A C 1
ATOM 2133 O O . VAL A 1 266 ? -24.652 4.456 19.864 1.00 88.69 266 VAL A O 1
ATOM 2136 N N . GLY A 1 267 ? -25.875 6.190 19.144 1.00 87.81 267 GLY A N 1
ATOM 2137 C CA . GLY A 1 267 ? -25.033 6.491 17.986 1.00 87.81 267 GLY A CA 1
ATOM 2138 C C . GLY A 1 267 ? -23.607 6.882 18.377 1.00 87.81 267 GLY A C 1
ATOM 2139 O O . GLY A 1 267 ? -22.660 6.397 17.765 1.00 87.81 267 GLY A O 1
ATOM 2140 N N . ARG A 1 268 ? -23.438 7.689 19.435 1.00 87.88 268 ARG A N 1
ATOM 2141 C CA . ARG A 1 268 ? -22.111 8.007 19.988 1.00 87.88 268 ARG A CA 1
ATOM 2142 C C . ARG A 1 268 ? -21.394 6.743 20.460 1.00 87.88 268 ARG A C 1
ATOM 2144 O O . ARG A 1 268 ? -20.242 6.552 20.106 1.00 87.88 268 ARG A O 1
ATOM 2151 N N . TYR A 1 269 ? -22.082 5.881 21.208 1.00 89.44 269 TYR A N 1
ATOM 2152 C CA . TYR A 1 269 ? -21.506 4.625 21.687 1.00 89.44 269 TYR A CA 1
ATOM 2153 C C . TYR A 1 269 ? -21.052 3.722 20.532 1.00 89.44 2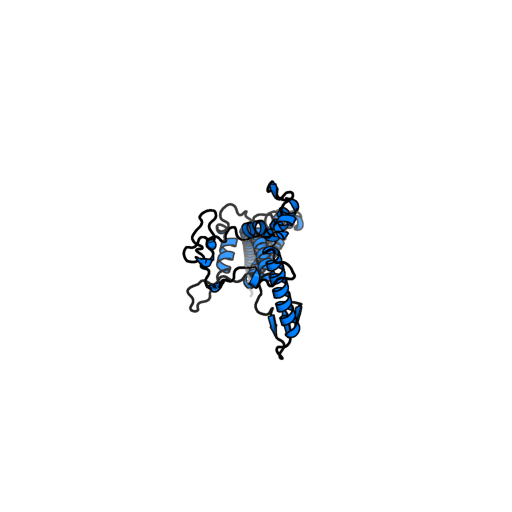69 TYR A C 1
ATOM 2155 O O . TYR A 1 269 ? -19.921 3.249 20.541 1.00 89.44 269 TYR A O 1
ATOM 2163 N N . LEU A 1 270 ? -21.898 3.533 19.514 1.00 87.81 270 LEU A N 1
ATOM 2164 C CA . LEU A 1 270 ? -21.554 2.731 18.336 1.00 87.81 270 LEU A CA 1
ATOM 2165 C C . LEU A 1 270 ? -20.379 3.330 17.554 1.00 87.81 270 LEU A C 1
ATOM 2167 O O . LEU A 1 270 ? -19.489 2.594 17.154 1.00 87.81 270 LEU A O 1
ATOM 2171 N N . SER A 1 271 ? -20.317 4.658 17.418 1.00 86.19 271 SER A N 1
ATOM 2172 C CA . SER A 1 271 ? -19.161 5.328 16.813 1.00 86.19 271 SER A CA 1
ATOM 2173 C C . SER A 1 271 ? -17.870 5.072 17.592 1.00 86.19 271 SER A C 1
ATOM 2175 O O . SER A 1 271 ? -16.824 4.897 16.971 1.00 86.19 271 SER A O 1
ATOM 2177 N N . THR A 1 272 ? -17.916 5.063 18.927 1.00 84.50 272 THR A N 1
ATOM 2178 C CA . THR A 1 272 ? -16.744 4.738 19.753 1.00 84.50 272 THR A CA 1
ATOM 2179 C C . THR A 1 272 ? -16.322 3.283 19.551 1.00 84.50 272 THR A C 1
ATOM 2181 O O . THR A 1 272 ? -15.131 3.017 19.431 1.00 84.50 272 THR A O 1
ATOM 2184 N N . VAL A 1 273 ? -17.283 2.357 19.451 1.00 84.81 273 VAL A N 1
ATOM 2185 C CA . VAL A 1 273 ? -17.021 0.935 19.164 1.00 84.81 273 VAL A CA 1
ATOM 2186 C C . VAL A 1 273 ? -16.378 0.746 17.789 1.00 84.81 273 VAL A C 1
ATOM 2188 O O . VAL A 1 273 ? -15.423 -0.008 17.688 1.00 84.81 273 VAL A O 1
ATOM 2191 N N . ASP A 1 274 ? -16.849 1.445 16.755 1.00 81.56 274 ASP A N 1
ATOM 2192 C CA . ASP A 1 274 ? -16.295 1.337 15.395 1.00 81.56 274 ASP A CA 1
ATOM 2193 C C . ASP A 1 274 ? -14.883 1.941 15.263 1.00 81.56 274 ASP A C 1
ATOM 2195 O O . ASP A 1 274 ? -14.164 1.640 14.311 1.00 81.56 274 ASP A O 1
ATOM 2199 N N . THR A 1 275 ? -14.498 2.833 16.181 1.00 75.88 275 THR A N 1
ATOM 2200 C CA . THR A 1 275 ? -13.188 3.511 16.160 1.00 75.88 275 THR A CA 1
ATOM 2201 C C . THR A 1 275 ? -12.103 2.719 16.900 1.00 75.88 275 THR A C 1
ATOM 2203 O O . THR A 1 275 ? -10.919 2.990 16.697 1.00 75.88 275 THR A O 1
ATOM 2206 N N . PHE A 1 276 ? -12.497 1.777 17.760 1.00 70.00 276 PHE A N 1
ATOM 2207 C CA . PHE A 1 276 ? -11.606 0.946 18.571 1.00 70.00 276 PHE A CA 1
ATOM 2208 C C . PHE A 1 276 ? -11.196 -0.334 17.835 1.00 70.00 276 PHE A C 1
ATOM 2210 O O . PHE A 1 276 ? -9.989 -0.661 17.866 1.00 70.00 276 PHE A O 1
#

Foldseek 3Di:
DDDDDDPPPVVVVVVVVVVVVVVVLVVLVVVLVLQQDADDDDNCVRPLVVVLVVVQFDPDPDDDPDGDGDALVRSLVVLVVVLVVSLVSQLVVLVVCVVVVVDPHSVVSSVVSCVCGCDLVNNTSNVVSVVSSVVSVVCVVPDDDPPQWDADPVRQWTHGNPDIAGPVRVVVVVVVVVVVVVVLVCVLLVPDPPDDVPVRDDDDDPVQQDDDPVDDPPPDDSLPDPSVVVSPPCPCVSVVCCLPDPVSVVQQAPDNVVRHGPVVSVVVSVVSVVVD

Sequence (276 aa):
IEMSSGSGDGQDRDCFVELRKKLDDRCLVLMVSLPDHKLYGDVYDSIVVSFLAVMGIRQDAAYTNAQKLFEAAEFTPKLSALIKMGQLLVAERALLAVEFDEADVPTHALEEMQDRFMTKDSRSPISWSLKLRAYGKTVKDNTTSLGHIMWSDDNEVLSYKKMHFSMTGLRDLVSAEVEAAQSQLAELLLVPPDTEREKVVPQFSLRSIIDDPSESAPGWNFTCHLQNEVLHGHRRWILDRILKETFLRRDFFENEETAKWRLQTVGRYLSTVDTF

Organism: Fusarium oxysporum (strain Fo5176) (NCBI:txid660025)

Radius of gyration: 34.21 Å; chains: 1; bounding box: 102×41×97 Å